Protein 3WE9 (pdb70)

Solvent-accessible surface area: 13058 Å² total; per-residue (Å²): 169,178,91,64,114,150,54,91,77,9,81,112,5,7,90,79,2,4,134,40,5,24,119,120,14,82,21,17,61,84,2,9,40,73,1,56,99,128,24,63,13,0,0,19,2,0,31,2,45,12,60,77,25,60,117,136,31,189,87,0,38,71,37,0,75,155,51,30,111,7,87,30,103,4,14,155,76,12,69,58,9,41,154,118,67,99,151,58,13,69,68,26,101,64,4,24,93,18,0,103,68,0,8,1,8,13,5,32,1,22,9,16,0,9,2,163,189,93,58,140,107,0,94,123,3,2,24,6,16,9,7,0,26,30,0,2,99,36,8,3,25,9,39,77,108,101,52,21,28,33,8,0,38,72,0,5,131,100,52,49,7,68,94,60,22,4,156,146,13,47,56,51,148,16,2,26,77,1,3,56,94,5,0,147,49,0,53,50,50,0,82,62,0,52,104,15,19,102,71,4,34,143,46,0,37,115,6,1,85,5,9,0,63,0,9,67,14,11,0,99,39,0,63,70,111,127,20,45,0,15,125,145,118,16,58,24,70,162,105,56,14,159,124,49,25,82,132

Foldseek 3Di:
DPDDVLVVLLVVLLVVLLVQCCVVPVLLLVLLVLFDVLLSSLLSLLVSLLVVLLVSSVSNPVVSCVVLVFDDVLSVLQNVLSPDDLAAAADLVSLLVSLLSHQLSSLSRSLSSQAVPVSVVCSLLSSLLRSLLSLLQLLQACQDSSSLSDQHPNLLVVLVNDPVCSVVLPQDPSNVSSSVVSNVSSVVSLVVNVVCLVVTPPSNSSSSVSSSLQSVVQVVVCVVVSSSRNPDRTHADPVRSCVSSVD

Sequence (247 aa):
IHRSEKMKEIKEAYQQCGQIVGEYAPACFKALSYLPLKQRQASWAVLSFCHTAASHLWKAFDHAYRTFTLESEPFREFIAAQKEDAKPYDDLDELLMYAYRTGGAAGLMLLPILTRRKQDQLKQAAVSLGLAIQLVRFLSDLGTDQQKNRIPRQVMQQFGYTEADLQKGTVNKAFTMTWEYIAFEAEAYLEECQDALPLFPQYSQKTVKAALHLHRAVLEKIRAKQHDVFQYHFALTETEVKQILSD

Radius of gyration: 18.52 Å; Cα contacts (8 Å, |Δi|>4): 331; chains: 1; bounding box: 38×42×65 Å

CATH classification: 1.10.600.10

Secondary structure (DSSP, 8-state):
----HHHHHHHHHHHHHHHHHHHH-HHHHHHHTTS-HHHHHHHHHHHHHHHHHT--THHHHHHHHHHHT--HHHHHHHHHHTS--SSPP-SHHHHHHHHIIIIIHHHHHHHHHH-SS-HHHHHHHHHHHHHHHHHHHHHT---SHHHHTTS-HHHHHHHT--HHHHHHT--SHHHHHHHHHHHHHHHHHHHHHHHTGGGS-HHHHHHHHHHHHHHHHHHHHHHHTTT-TTT------HHHHHHHHT-

InterPro domains:
  IPR002060 Squalene/phytoene synthase [PF00494] (22-256)
  IPR008949 Isoprenoid synthase domain superfamily [G3DSA:1.10.600.10] (1-267)
  IPR008949 Isoprenoid synthase domain superfamily [SSF48576] (7-261)

Nearest PDB structures (foldseek):
  3we9-assembly1_A  TM=1.004E+00  e=2.233E-35  Bacillus subtilis subsp. subtilis str. 168
  8is6-assembly1_A  TM=9.515E-01  e=1.925E-14  Halobacillus halophilus
  8isa-assembly1_A-2  TM=9.304E-01  e=1.007E-14  Halobacillus halophilus
  3lgz-assembly1_B  TM=9.400E-01  e=9.581E-11  Staph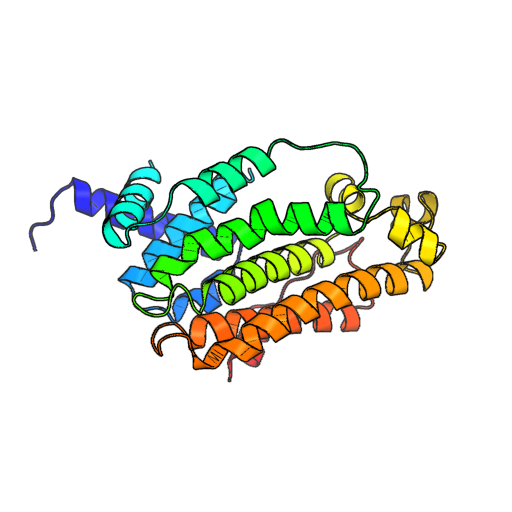ylococcus aureus
  3vje-assembly2_B  TM=9.279E-01  e=2.908E-10  Staphylococcus aureus

Structure (mmCIF, N/CA/C/O backbone):
data_3WE9
#
_entry.id   3WE9
#
_cell.length_a   43.966
_cell.length_b   77.576
_cell.length_c   91.378
_cell.angle_alpha   90.00
_cell.angle_beta   90.00
_cell.angle_gamma   90.00
#
_symmetry.space_group_name_H-M   'P 21 21 21'
#
loop_
_entity.id
_entity.type
_entity.pdbx_description
1 polymer 'Putative phytoene/squalene synthase YisP'
2 non-polymer 'TRIETHYLENE GLYCOL'
3 water water
#
loop_
_atom_site.group_PDB
_atom_site.id
_atom_site.type_symbol
_atom_site.label_atom_id
_atom_site.label_alt_id
_atom_site.label_comp_id
_atom_site.label_asym_id
_atom_site.label_entity_id
_atom_site.label_seq_id
_atom_site.pdbx_PDB_ins_code
_atom_site.Cartn_x
_atom_site.Cartn_y
_atom_site.Cartn_z
_atom_site.occupancy
_atom_site.B_iso_or_equiv
_atom_site.auth_seq_id
_atom_site.auth_comp_id
_atom_site.auth_asym_id
_atom_site.auth_atom_id
_atom_site.pdbx_PDB_model_num
ATOM 1 N N . ILE A 1 2 ? 23.159 40.215 59.296 1.00 47.86 2 ILE A N 1
ATOM 2 C CA . ILE A 1 2 ? 24.545 39.674 59.201 1.00 47.07 2 ILE A CA 1
ATOM 3 C C . ILE A 1 2 ? 25.596 40.757 59.393 1.00 46.66 2 ILE A C 1
ATOM 4 O O . ILE A 1 2 ? 25.499 41.847 58.829 1.00 47.50 2 ILE A O 1
ATOM 9 N N . HIS A 1 3 ? 26.600 40.450 60.203 1.00 44.75 3 HIS A N 1
ATOM 10 C CA . HIS A 1 3 ? 27.680 41.388 60.440 1.00 43.00 3 HIS A CA 1
ATOM 11 C C . HIS A 1 3 ? 28.635 41.222 59.265 1.00 41.01 3 HIS A C 1
ATOM 12 O O . HIS A 1 3 ? 29.456 40.304 59.249 1.00 38.81 3 HIS A O 1
ATOM 19 N N . ARG A 1 4 ? 28.506 42.087 58.265 1.00 38.92 4 ARG A N 1
ATOM 20 C CA . ARG A 1 4 ? 29.380 42.015 57.104 1.00 36.49 4 ARG A CA 1
ATOM 21 C C . ARG A 1 4 ? 30.625 42.843 57.373 1.00 34.37 4 ARG A C 1
ATOM 22 O O . ARG A 1 4 ? 30.570 43.844 58.084 1.00 34.52 4 ARG A O 1
ATOM 30 N N . SER A 1 5 ? 31.751 42.419 56.812 1.00 31.14 5 SER A N 1
ATOM 31 C CA . SER A 1 5 ? 32.999 43.146 56.995 1.00 30.80 5 SER A CA 1
ATOM 32 C C . SER A 1 5 ? 32.862 44.472 56.251 1.00 31.22 5 SER A C 1
ATOM 33 O O . SER A 1 5 ? 32.118 44.565 55.274 1.00 29.90 5 SER A O 1
ATOM 36 N N . GLU A 1 6 ? 33.568 45.497 56.714 1.00 32.66 6 GLU A N 1
ATOM 37 C CA . GLU A 1 6 ? 33.497 46.792 56.054 1.00 35.08 6 GLU A CA 1
ATOM 38 C C . GLU A 1 6 ? 33.913 46.628 54.597 1.00 34.99 6 GLU A C 1
ATOM 39 O O . GLU A 1 6 ? 33.335 47.244 53.705 1.00 34.95 6 GLU A O 1
ATOM 45 N N . LYS A 1 7 ? 34.910 45.779 54.364 1.00 34.58 7 LYS A N 1
ATOM 46 C CA . LYS A 1 7 ? 35.403 45.519 53.015 1.00 35.13 7 LYS A CA 1
ATOM 47 C C . LYS A 1 7 ? 34.288 45.019 52.091 1.00 33.43 7 LYS A C 1
ATOM 48 O O . LYS A 1 7 ? 34.160 45.480 50.956 1.00 33.07 7 LYS A O 1
ATOM 54 N N . MET A 1 8 ? 33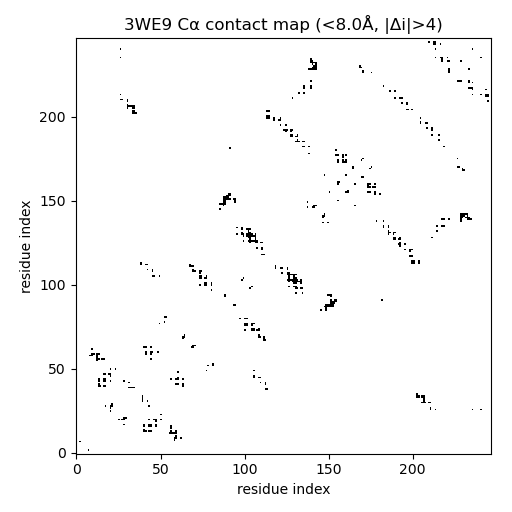.486 44.076 52.573 1.00 30.69 8 MET A N 1
ATOM 55 C CA . MET A 1 8 ? 32.394 43.545 51.764 1.00 31.73 8 MET A CA 1
ATOM 56 C C . MET A 1 8 ? 31.351 44.633 51.549 1.00 31.05 8 MET A C 1
ATOM 57 O O . MET A 1 8 ? 30.749 44.725 50.483 1.00 29.91 8 MET A O 1
ATOM 62 N N . LYS A 1 9 ? 31.136 45.456 52.568 1.00 30.94 9 LYS A N 1
ATOM 63 C CA . LYS A 1 9 ? 30.171 46.538 52.452 1.00 32.27 9 LYS A CA 1
ATOM 64 C C . LYS A 1 9 ? 30.613 47.460 51.322 1.00 31.91 9 LYS A C 1
ATOM 65 O O . LYS A 1 9 ? 29.803 47.905 50.512 1.00 33.04 9 LYS A O 1
ATOM 71 N N . GLU A 1 10 ? 31.911 47.731 51.270 1.00 33.04 10 GLU A N 1
ATOM 72 C CA . GLU A 1 10 ? 32.467 48.596 50.243 1.00 35.26 10 GLU A CA 1
ATOM 73 C C . GLU A 1 10 ? 32.362 47.947 48.869 1.00 34.81 10 GLU A C 1
ATOM 74 O O . GLU A 1 10 ? 32.155 48.628 47.864 1.00 33.63 10 GLU A O 1
ATOM 80 N N . ILE A 1 11 ? 32.508 46.626 48.829 1.00 34.27 11 ILE A N 1
ATOM 81 C CA . ILE A 1 11 ? 32.404 45.890 47.574 1.00 32.86 11 ILE A CA 1
ATOM 82 C C . ILE A 1 11 ? 30.982 45.983 47.023 1.00 33.81 11 ILE A C 1
ATOM 83 O O . ILE A 1 11 ? 30.790 46.189 45.826 1.00 35.35 11 ILE A O 1
ATOM 88 N N . LYS A 1 12 ? 29.989 45.838 47.896 1.00 34.30 12 LYS A N 1
ATOM 89 C CA . LYS A 1 12 ? 28.588 45.914 47.481 1.00 36.76 12 LYS A CA 1
ATOM 90 C C . LYS A 1 12 ? 28.260 47.312 46.966 1.00 36.86 12 LYS A C 1
ATOM 91 O O . LYS A 1 12 ? 27.482 47.475 46.025 1.00 35.67 12 LYS A O 1
ATOM 97 N N . GLU A 1 13 ? 28.845 48.321 47.600 1.00 37.59 13 GLU A N 1
ATOM 98 C CA . GLU A 1 13 ? 28.625 49.697 47.178 1.00 38.49 13 GLU A CA 1
ATOM 99 C C . GLU A 1 13 ? 29.204 49.882 45.784 1.00 36.69 13 GLU A C 1
ATOM 100 O O . GLU A 1 13 ? 28.547 50.430 44.899 1.00 36.42 13 GLU A O 1
ATOM 106 N N . ALA A 1 14 ? 30.438 49.417 45.602 1.00 35.21 14 ALA A N 1
ATOM 107 C CA . ALA A 1 14 ? 31.125 49.516 44.322 1.00 33.45 14 ALA A CA 1
ATOM 108 C C . ALA A 1 14 ? 30.360 48.802 43.213 1.00 32.93 14 ALA A C 1
ATOM 109 O O . ALA A 1 14 ? 30.320 49.280 42.081 1.00 31.70 14 ALA A O 1
ATOM 111 N N . TYR A 1 15 ? 29.763 47.654 43.529 1.00 33.09 15 TYR A N 1
ATOM 112 C CA . TYR A 1 15 ? 28.994 46.909 42.532 1.00 32.35 15 TYR A CA 1
ATOM 113 C C . TYR A 1 15 ? 27.774 47.714 42.075 1.00 33.38 15 TYR A C 1
ATOM 114 O O . TYR A 1 15 ? 27.514 47.842 40.877 1.00 30.92 15 TYR A O 1
ATOM 123 N N . GLN A 1 16 ? 27.021 48.243 43.035 1.00 34.84 16 GLN A N 1
ATOM 124 C CA . GLN A 1 16 ? 25.840 49.035 42.716 1.00 36.52 16 GLN A CA 1
ATOM 125 C C . GLN A 1 16 ? 26.198 50.194 41.805 1.00 36.32 16 GLN A C 1
ATOM 126 O O . GLN A 1 16 ? 25.455 50.527 40.883 1.00 35.70 16 GLN A O 1
ATOM 132 N N . GLN A 1 17 ? 27.345 50.804 42.061 1.00 36.42 17 GLN A N 1
ATOM 133 C CA . GLN A 1 17 ? 27.783 51.916 41.242 1.00 37.71 17 GLN A CA 1
ATOM 134 C C . GLN A 1 17 ? 28.161 51.400 39.857 1.00 36.33 17 GLN A C 1
ATOM 135 O O . GLN A 1 17 ? 27.986 52.096 38.858 1.00 35.83 17 GLN A O 1
ATOM 141 N N . CYS A 1 18 ? 28.672 50.173 39.793 1.00 33.93 18 CYS A N 1
ATOM 142 C CA . CYS A 1 18 ? 29.019 49.589 38.502 1.00 32.23 18 CYS A CA 1
ATOM 143 C C . CYS A 1 18 ? 27.724 49.427 37.710 1.00 31.88 18 CYS A C 1
ATOM 144 O O . CYS A 1 18 ? 27.701 49.626 36.498 1.00 31.69 18 CYS A O 1
ATOM 147 N N . GLY A 1 19 ? 26.647 49.083 38.415 1.00 31.48 19 GLY A N 1
ATOM 148 C CA . GLY A 1 19 ? 25.351 48.902 37.779 1.00 33.05 19 GLY A CA 1
ATOM 149 C C . GLY A 1 19 ? 24.732 50.203 37.293 1.00 34.74 19 GLY A C 1
ATOM 150 O O . GLY A 1 19 ? 24.054 50.230 36.262 1.00 34.13 19 GLY A O 1
ATOM 151 N N . GLN A 1 20 ? 24.960 51.280 38.041 1.00 35.58 20 GLN A N 1
ATOM 152 C CA . GLN A 1 20 ? 24.442 52.601 37.687 1.00 36.65 20 GLN A CA 1
ATOM 153 C C . GLN A 1 20 ? 25.092 53.025 36.372 1.00 35.15 20 GLN A C 1
ATOM 154 O O . GLN A 1 20 ? 24.431 53.530 35.466 1.00 34.83 20 GLN A O 1
ATOM 160 N N . ILE A 1 21 ? 26.401 52.810 36.291 1.00 35.40 21 ILE A N 1
ATOM 161 C CA . ILE A 1 21 ? 27.194 53.139 35.111 1.00 34.88 21 ILE A CA 1
ATOM 162 C C . ILE A 1 21 ? 26.699 52.412 33.866 1.00 35.73 21 ILE A C 1
ATOM 163 O O . ILE A 1 21 ? 26.319 53.040 32.876 1.00 35.40 21 ILE A O 1
ATOM 168 N N . VAL A 1 22 ? 26.713 51.084 33.914 1.00 34.74 22 VAL A N 1
ATOM 169 C CA . VAL A 1 22 ? 26.275 50.289 32.776 1.00 33.56 22 VAL A CA 1
ATOM 170 C C . VAL A 1 22 ? 24.842 50.644 32.411 1.00 34.09 22 VAL A C 1
ATOM 171 O O . VAL A 1 22 ? 24.501 50.749 31.236 1.00 34.96 22 VAL A O 1
ATOM 175 N N . GLY A 1 23 ? 24.005 50.838 33.424 1.00 36.33 23 GLY A N 1
ATOM 176 C CA . GLY A 1 23 ? 22.618 51.173 33.169 1.00 38.45 23 GLY A CA 1
ATOM 177 C C . GLY A 1 23 ? 22.477 52.493 32.436 1.00 40.88 23 GLY A C 1
ATOM 178 O O . GLY A 1 23 ? 21.518 52.704 31.692 1.00 40.17 23 GLY A O 1
ATOM 179 N N . GLU A 1 24 ? 23.447 53.378 32.636 1.00 42.67 24 GLU A N 1
ATOM 180 C CA . GLU A 1 24 ? 23.423 54.690 32.007 1.00 46.03 24 GLU A CA 1
ATOM 181 C C . GLU A 1 24 ? 24.030 54.712 30.610 1.00 46.19 24 GLU A C 1
ATOM 182 O O . GLU A 1 24 ? 23.467 55.317 29.696 1.00 47.21 24 GLU A O 1
ATOM 188 N N . TYR A 1 25 ? 25.169 54.047 30.444 1.00 45.19 25 TYR A N 1
ATOM 189 C CA . TYR A 1 25 ? 25.856 54.031 29.158 1.00 45.54 25 TYR A CA 1
ATOM 190 C C . TYR A 1 25 ? 25.579 52.835 28.245 1.00 45.22 25 TYR A C 1
ATOM 191 O O . TYR A 1 25 ? 26.115 52.758 27.139 1.00 45.99 25 TYR A O 1
ATOM 200 N N . ALA A 1 26 ? 24.744 51.908 28.699 1.00 44.23 26 ALA A N 1
ATOM 201 C CA . ALA A 1 26 ? 24.408 50.732 27.896 1.00 42.94 26 ALA A CA 1
ATOM 202 C C . ALA A 1 26 ? 23.104 50.125 28.397 1.00 42.50 26 ALA A C 1
ATOM 203 O O . ALA A 1 26 ? 23.064 48.970 28.818 1.00 42.65 26 ALA A O 1
ATOM 205 N N . PRO A 1 27 ? 22.012 50.905 28.348 1.00 42.31 27 PRO A N 1
ATOM 206 C CA . PRO A 1 27 ? 20.681 50.481 28.794 1.00 42.86 27 PRO A CA 1
ATOM 207 C C . PRO A 1 27 ? 20.250 49.125 28.239 1.00 42.47 27 PRO A C 1
ATOM 208 O O . PRO A 1 27 ? 19.680 48.308 28.958 1.00 42.37 27 PRO A O 1
ATOM 212 N N . ALA A 1 28 ? 20.520 48.896 26.957 1.00 42.36 28 ALA A N 1
ATOM 213 C CA . ALA A 1 28 ? 20.152 47.640 26.314 1.00 41.24 28 ALA A CA 1
ATOM 214 C C . ALA A 1 28 ? 20.893 46.458 26.930 1.00 39.58 28 ALA A C 1
ATOM 215 O O . ALA A 1 28 ? 20.269 45.478 27.339 1.00 39.71 28 ALA A O 1
ATOM 217 N N . CYS A 1 29 ? 22.219 46.547 26.986 1.00 38.76 29 CYS A N 1
ATOM 218 C CA . CYS A 1 29 ? 23.029 45.479 27.564 1.00 37.86 29 CYS A CA 1
ATOM 219 C C . CYS A 1 29 ? 22.660 45.270 29.029 1.00 35.82 29 CYS A C 1
ATOM 220 O O . CYS A 1 29 ? 22.541 44.135 29.489 1.00 33.62 29 CYS A O 1
ATOM 223 N N . PHE A 1 30 ? 22.480 46.373 29.752 1.00 33.35 30 PHE A N 1
ATOM 224 C CA . PHE A 1 30 ? 22.125 46.322 31.164 1.00 32.63 30 PHE A CA 1
ATOM 225 C C . PHE A 1 30 ? 20.845 45.517 31.302 1.00 32.75 30 PHE A C 1
ATOM 226 O O . PHE A 1 30 ? 20.694 44.703 32.213 1.00 32.08 30 PHE A O 1
ATOM 234 N N . LYS A 1 31 ? 19.921 45.756 30.379 1.00 32.48 31 LYS A N 1
ATOM 235 C CA . LYS A 1 31 ? 18.645 45.063 30.379 1.00 31.26 31 LYS A CA 1
ATOM 236 C C . LYS A 1 31 ? 18.851 43.569 30.127 1.00 28.92 31 LYS A C 1
ATOM 237 O O . LYS A 1 31 ? 18.227 42.727 30.774 1.00 27.13 31 LYS A O 1
ATOM 243 N N . ALA A 1 32 ? 19.727 43.246 29.183 1.00 26.72 32 ALA A N 1
ATOM 244 C CA . ALA A 1 32 ? 20.014 41.852 28.854 1.00 25.20 32 ALA A CA 1
ATOM 245 C C . ALA A 1 32 ? 20.651 41.140 30.047 1.00 24.78 32 ALA A C 1
ATOM 246 O O . ALA A 1 32 ? 20.335 39.985 30.337 1.00 23.90 32 ALA A O 1
ATOM 248 N N . LEU A 1 33 ? 21.546 41.841 30.734 1.00 22.91 33 LEU A N 1
ATOM 249 C CA . LEU A 1 33 ? 22.241 41.290 31.893 1.00 23.75 33 LEU A CA 1
ATOM 250 C C . LEU A 1 33 ? 21.340 41.097 33.108 1.00 24.58 33 LEU A C 1
ATOM 251 O O . LEU A 1 33 ? 21.639 40.282 33.984 1.00 23.38 33 LEU A O 1
ATOM 256 N N . SER A 1 34 ? 20.237 41.840 33.156 1.00 24.88 34 SER A N 1
ATOM 257 C CA . SER A 1 34 ? 19.320 41.759 34.288 1.00 26.62 34 SER A CA 1
ATOM 258 C C . SER A 1 34 ? 18.760 40.357 34.505 1.00 26.47 34 SER A C 1
ATOM 259 O O . SER A 1 34 ? 18.322 40.024 35.605 1.00 26.10 34 SER A O 1
ATOM 262 N N . TYR A 1 35 ? 18.785 39.534 33.460 1.00 26.05 35 TYR A N 1
ATOM 263 C CA . TYR A 1 35 ? 18.264 38.173 33.545 1.00 26.61 35 TYR A CA 1
ATOM 264 C C . TYR A 1 35 ? 19.195 37.189 34.247 1.00 25.54 35 TYR A C 1
ATOM 265 O O . TYR A 1 35 ? 18.795 36.068 34.563 1.00 25.95 35 TYR A O 1
ATOM 274 N N . LEU A 1 36 ? 20.433 37.601 34.488 1.00 23.69 36 LEU A N 1
ATOM 275 C CA . LEU A 1 36 ? 21.390 36.739 35.175 1.00 21.70 36 LEU A CA 1
ATOM 276 C C . LEU A 1 36 ? 21.139 36.744 36.683 1.00 21.91 36 LEU A C 1
ATOM 277 O O . LEU A 1 36 ? 20.584 37.703 37.225 1.00 21.35 36 LEU A O 1
ATOM 282 N N . PRO A 1 37 ? 21.528 35.660 37.377 1.00 20.08 37 PRO A N 1
ATOM 283 C CA . PRO A 1 37 ? 21.338 35.611 38.828 1.00 21.64 37 PRO A CA 1
ATOM 284 C C . PRO A 1 37 ? 22.178 36.762 39.378 1.00 22.22 37 PRO A C 1
ATOM 285 O O . PRO A 1 37 ? 23.147 37.179 38.739 1.00 21.41 37 PRO A O 1
ATOM 289 N N . LEU A 1 38 ? 21.810 37.270 40.549 1.00 23.10 38 LEU A N 1
ATOM 290 C CA . LEU A 1 38 ? 22.506 38.401 41.156 1.00 25.36 38 LEU A CA 1
ATOM 291 C C . LEU A 1 38 ? 24.034 38.355 41.129 1.00 24.48 38 LEU A C 1
ATOM 292 O O . LEU A 1 38 ? 24.682 39.301 40.669 1.00 23.58 38 LEU A O 1
ATOM 297 N N . LYS A 1 39 ? 24.615 37.266 41.619 1.00 21.77 39 LYS A N 1
ATOM 298 C CA . LYS A 1 39 ? 26.070 37.154 41.650 1.00 21.92 39 LYS A CA 1
ATOM 299 C C . LYS A 1 39 ? 26.690 37.364 40.267 1.00 20.15 39 LYS A C 1
ATOM 300 O O . LYS A 1 39 ? 27.627 38.149 40.111 1.00 20.26 39 LYS A O 1
ATOM 306 N N . GLN A 1 40 ? 26.170 36.661 39.265 1.00 18.24 40 GLN A N 1
ATOM 307 C CA . GLN A 1 40 ? 26.680 36.806 37.905 1.00 18.84 40 GLN A CA 1
ATOM 308 C C . GLN A 1 40 ? 26.383 38.208 37.344 1.00 18.32 40 GLN A C 1
ATOM 309 O O . GLN A 1 40 ? 27.229 38.823 36.699 1.00 18.45 40 GLN A O 1
ATOM 315 N N . ARG A 1 41 ? 25.175 38.699 37.600 1.00 19.59 41 ARG A N 1
ATOM 316 C CA . ARG A 1 41 ? 24.740 40.017 37.125 1.00 20.26 41 ARG A CA 1
ATOM 317 C C . ARG A 1 41 ? 25.701 41.115 37.571 1.00 22.01 41 ARG A C 1
ATOM 318 O O . ARG A 1 41 ? 26.207 41.898 36.757 1.00 19.91 41 ARG A O 1
ATOM 326 N N . GLN A 1 42 ? 25.950 41.173 38.874 1.00 22.27 42 GLN A N 1
ATOM 327 C CA . GLN A 1 42 ? 26.843 42.184 39.419 1.00 23.26 42 GLN A CA 1
ATOM 328 C C . GLN A 1 42 ? 28.251 42.043 38.866 1.00 22.29 42 GLN A C 1
ATOM 329 O O . GLN A 1 42 ? 28.918 43.041 38.581 1.00 19.41 42 GLN A O 1
ATOM 335 N N . ALA A 1 43 ? 28.698 40.804 38.691 1.00 20.84 43 ALA A N 1
ATOM 336 C CA . ALA A 1 43 ? 30.025 40.554 38.139 1.00 18.65 43 ALA A CA 1
ATOM 337 C C . ALA A 1 43 ? 30.085 41.141 36.728 1.00 18.54 43 ALA A C 1
ATOM 338 O O . ALA A 1 43 ? 31.079 41.749 36.339 1.00 18.26 43 ALA A O 1
ATOM 340 N N . SER A 1 44 ? 29.015 40.953 35.964 1.00 16.81 44 SER A N 1
ATOM 341 C CA . SER A 1 44 ? 28.961 41.475 34.601 1.00 19.97 44 SER A CA 1
ATOM 342 C C . SER A 1 44 ? 29.018 43.000 34.615 1.00 19.49 44 SER A C 1
ATOM 343 O O . SER A 1 44 ? 29.656 43.604 33.754 1.00 19.72 44 SER A O 1
ATOM 346 N N . TRP A 1 45 ? 28.336 43.617 35.577 1.00 18.33 45 TRP A N 1
ATOM 347 C CA . TRP A 1 45 ? 28.356 45.073 35.681 1.00 19.68 45 TRP A CA 1
ATOM 348 C C . TRP A 1 45 ? 29.799 45.530 35.861 1.00 20.59 45 TRP A C 1
ATOM 349 O O . TRP A 1 45 ? 30.248 46.476 35.219 1.00 22.03 45 TRP A O 1
ATOM 360 N N . ALA A 1 46 ? 30.522 44.849 36.746 1.00 21.54 46 ALA A N 1
ATOM 361 C CA . ALA A 1 46 ? 31.914 45.185 37.023 1.00 22.53 46 ALA A CA 1
ATOM 362 C C . ALA A 1 46 ? 32.762 45.105 35.761 1.00 24.05 46 ALA A C 1
ATOM 363 O O . ALA A 1 46 ? 33.548 46.012 35.468 1.00 25.21 46 ALA A O 1
ATOM 365 N N . VAL A 1 47 ? 32.606 44.014 35.018 1.00 23.88 47 VAL A N 1
ATOM 366 C CA . VAL A 1 47 ? 33.365 43.818 33.787 1.00 24.78 47 VAL A CA 1
ATOM 367 C C . VAL A 1 47 ? 33.083 44.911 32.758 1.00 25.63 47 VAL A C 1
ATOM 368 O O . VAL A 1 47 ? 34.012 45.498 32.200 1.00 25.88 47 VAL A O 1
ATOM 372 N N . LEU A 1 48 ? 31.808 45.193 32.511 1.00 25.70 48 LEU A N 1
ATOM 373 C CA . LEU A 1 48 ? 31.457 46.223 31.538 1.00 27.57 48 LEU A CA 1
ATOM 374 C C . LEU A 1 48 ? 31.775 47.636 32.033 1.00 27.40 48 LEU A C 1
ATOM 375 O O . LEU A 1 48 ? 32.067 48.523 31.232 1.00 28.17 48 LEU A O 1
ATOM 380 N N . SER A 1 49 ? 31.709 47.850 33.344 1.00 27.84 49 SER A N 1
ATOM 381 C CA . SER A 1 49 ? 32.043 49.158 33.902 1.00 28.93 49 SER A CA 1
ATOM 382 C C . SER A 1 49 ? 33.522 49.391 33.608 1.00 29.07 49 SER A C 1
ATOM 383 O O . SER A 1 49 ? 33.927 50.494 33.224 1.00 28.42 49 SER A O 1
ATOM 386 N N . PHE A 1 50 ? 34.317 48.338 33.794 1.00 27.93 50 PHE A N 1
ATOM 387 C CA . PHE A 1 50 ? 35.747 48.385 33.526 1.00 30.42 50 PHE A CA 1
ATOM 388 C C . PHE A 1 50 ? 35.959 48.797 32.072 1.00 31.88 50 PHE A C 1
ATOM 389 O O . PHE A 1 50 ? 36.764 49.679 31.776 1.00 31.35 50 PHE A O 1
ATOM 397 N N . CYS A 1 51 ? 35.233 48.144 31.170 1.00 31.00 51 CYS A N 1
ATOM 398 C CA . CYS A 1 51 ? 35.330 48.442 29.746 1.00 32.16 51 CYS A CA 1
ATOM 399 C C . CYS A 1 51 ? 35.004 49.908 29.463 1.00 33.37 51 CYS A C 1
ATOM 400 O O . CYS A 1 51 ? 35.767 50.599 28.783 1.00 32.72 51 CYS A O 1
ATOM 403 N N . HIS A 1 52 ? 33.875 50.380 29.986 1.00 35.18 52 HIS A N 1
ATOM 404 C CA . HIS A 1 52 ? 33.467 51.766 29.788 1.00 39.17 52 HIS A CA 1
ATOM 405 C C . HIS A 1 52 ? 34.544 52.713 30.307 1.00 41.53 52 HIS A C 1
ATOM 406 O O . HIS A 1 52 ? 34.968 53.632 29.601 1.00 41.54 52 HIS A O 1
ATOM 413 N N . THR A 1 53 ? 34.980 52.481 31.543 1.00 42.25 53 THR A N 1
ATOM 414 C CA . THR A 1 53 ? 36.007 53.309 32.170 1.00 43.98 53 THR A CA 1
ATOM 415 C C . THR A 1 53 ? 37.268 53.390 31.321 1.00 44.92 53 THR A C 1
ATOM 416 O O . THR A 1 53 ? 37.786 54.479 31.065 1.00 44.98 53 THR A O 1
ATOM 420 N N . ALA A 1 54 ? 37.760 52.236 30.888 1.00 44.79 54 ALA A N 1
ATOM 421 C CA . ALA A 1 54 ? 38.964 52.182 30.072 1.00 46.80 54 ALA A CA 1
ATOM 422 C C . ALA A 1 54 ? 38.755 52.844 28.711 1.00 47.58 54 ALA A C 1
ATOM 423 O O . ALA A 1 54 ? 39.697 53.368 28.121 1.00 47.10 54 ALA A O 1
ATOM 425 N N . ALA A 1 55 ? 37.518 52.820 28.222 1.00 48.75 55 ALA A N 1
ATOM 426 C CA . ALA A 1 55 ? 37.185 53.410 26.927 1.00 50.73 55 ALA A CA 1
ATOM 427 C C . ALA A 1 55 ? 37.071 54.931 27.008 1.00 52.21 55 ALA A C 1
ATOM 428 O O . ALA A 1 55 ? 36.829 55.603 26.002 1.00 52.56 55 ALA A O 1
ATOM 430 N N . SER A 1 56 ? 37.244 55.464 28.213 1.00 53.98 56 SER A N 1
ATOM 431 C CA . SER A 1 56 ? 37.169 56.900 28.444 1.00 55.14 56 SER A CA 1
ATOM 432 C C . SER A 1 56 ? 38.137 57.309 29.547 1.00 55.46 56 SER A C 1
ATOM 433 O O . SER A 1 56 ? 39.352 57.179 29.397 1.00 55.50 56 SER A O 1
ATOM 436 N N . HIS A 1 82 ? 38.959 51.898 44.336 1.00 57.98 82 HIS A N 1
ATOM 437 C CA . HIS A 1 82 ? 37.702 52.568 44.025 1.00 57.91 82 HIS A CA 1
ATOM 438 C C . HIS A 1 82 ? 36.678 51.541 43.542 1.00 57.06 82 HIS A C 1
ATOM 439 O O . HIS A 1 82 ? 36.076 50.819 44.340 1.00 57.15 82 HIS A O 1
ATOM 446 N N . LEU A 1 83 ? 36.485 51.490 42.228 1.00 55.42 83 LEU A N 1
ATOM 447 C CA . LEU A 1 83 ? 35.558 50.550 41.612 1.00 53.42 83 LEU A CA 1
ATOM 448 C C . LEU A 1 83 ? 36.262 49.203 41.502 1.00 51.73 83 LEU A C 1
ATOM 449 O O . LEU A 1 83 ? 35.633 48.176 41.242 1.00 50.06 83 LEU A O 1
ATOM 454 N N . TRP A 1 84 ? 37.574 49.226 41.720 1.00 49.89 84 TRP A N 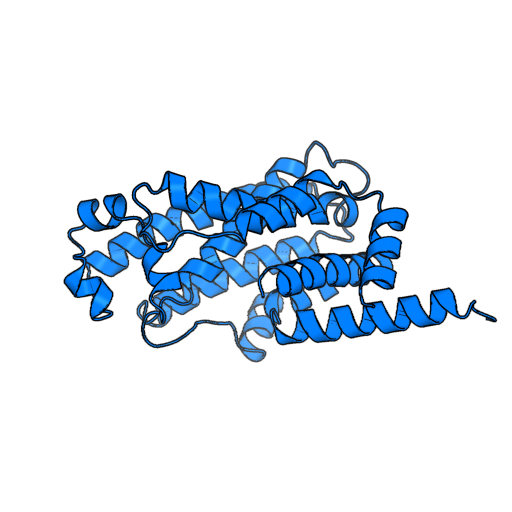1
ATOM 455 C CA . TRP A 1 84 ? 38.401 48.030 41.645 1.00 48.93 84 TRP A CA 1
ATOM 456 C C . TRP A 1 84 ? 38.032 46.985 42.683 1.00 46.81 84 TRP A C 1
ATOM 457 O O . TRP A 1 84 ? 38.257 45.791 42.476 1.00 46.24 84 TRP A O 1
ATOM 468 N N . LYS A 1 85 ? 37.474 47.432 43.803 1.00 44.73 85 LYS A N 1
ATOM 469 C CA . LYS A 1 85 ? 37.081 46.516 44.868 1.00 42.81 85 LYS A CA 1
ATOM 470 C C . LYS A 1 85 ? 36.089 45.490 44.326 1.00 39.67 85 LYS A C 1
ATOM 471 O O . LYS A 1 85 ? 36.236 44.291 44.555 1.00 37.89 85 LYS A O 1
ATOM 477 N N . ALA A 1 86 ? 35.081 45.973 43.606 1.00 36.90 86 ALA A N 1
ATOM 478 C CA . ALA A 1 86 ? 34.065 45.103 43.028 1.00 34.91 86 ALA A CA 1
ATOM 479 C C . ALA A 1 86 ? 34.662 44.268 41.903 1.00 34.20 86 ALA A C 1
ATOM 480 O O . ALA A 1 86 ? 34.289 43.110 41.711 1.00 33.54 86 ALA A O 1
ATOM 482 N N . PHE A 1 87 ? 35.596 44.857 41.163 1.00 32.97 87 PHE A N 1
ATOM 483 C CA . PHE A 1 87 ? 36.232 44.147 40.062 1.00 33.02 87 PHE A CA 1
ATOM 484 C C . PHE A 1 87 ? 37.100 42.995 40.559 1.00 31.60 87 PHE A C 1
ATOM 485 O O . PHE A 1 87 ? 37.099 41.914 39.966 1.00 28.26 87 PHE A O 1
ATOM 493 N N . ASP A 1 88 ? 37.844 43.222 41.639 1.00 30.15 88 ASP A N 1
ATOM 494 C CA . ASP A 1 88 ? 38.683 42.164 42.190 1.00 28.85 88 ASP A CA 1
ATOM 495 C C . ASP A 1 88 ? 37.793 41.053 42.728 1.00 24.93 88 ASP A C 1
ATOM 496 O O . ASP A 1 88 ? 38.121 39.875 42.618 1.00 25.06 88 ASP A O 1
ATOM 501 N N . HIS A 1 89 ? 36.665 41.434 43.320 1.00 23.42 89 HIS A N 1
ATOM 502 C CA . HIS A 1 89 ? 35.740 40.448 43.858 1.00 21.38 89 HIS A CA 1
ATOM 50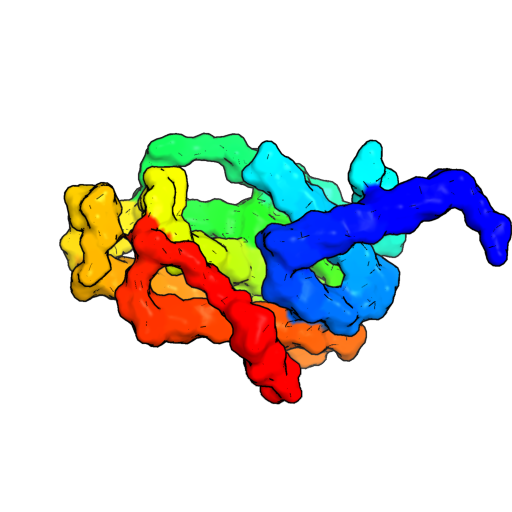3 C C . HIS A 1 89 ? 35.235 39.555 42.728 1.00 21.31 89 HIS A C 1
ATOM 504 O O . HIS A 1 89 ? 35.234 38.327 42.844 1.00 19.61 89 HIS A O 1
ATOM 511 N N . ALA A 1 90 ? 34.791 40.182 41.640 1.00 22.25 90 ALA A N 1
ATOM 512 C CA . ALA A 1 90 ? 34.278 39.447 40.485 1.00 21.24 90 ALA A CA 1
ATOM 513 C C . ALA A 1 90 ? 35.362 38.536 39.921 1.00 21.32 90 ALA A C 1
ATOM 514 O O . ALA A 1 90 ? 35.114 37.382 39.566 1.00 20.24 90 ALA A O 1
ATOM 516 N N . TYR A 1 91 ? 36.574 39.071 39.852 1.00 22.99 91 TYR A N 1
ATOM 517 C CA . TYR A 1 91 ? 37.719 38.343 39.333 1.00 25.57 91 TYR A CA 1
ATOM 518 C C . TYR A 1 91 ? 37.982 37.059 40.120 1.00 25.54 91 TYR A C 1
ATOM 519 O O . TYR A 1 91 ? 38.200 35.990 39.543 1.00 24.69 91 TYR A O 1
ATOM 528 N N . ARG A 1 92 ? 37.963 37.177 41.444 1.00 24.41 92 ARG A N 1
ATOM 529 C CA . ARG A 1 92 ? 38.214 36.043 42.324 1.00 24.93 92 ARG A CA 1
ATOM 530 C C . ARG A 1 92 ? 37.031 35.083 42.414 1.00 23.51 92 ARG A C 1
ATOM 531 O O . ARG A 1 92 ? 37.204 33.878 42.595 1.00 22.93 92 ARG A O 1
ATOM 539 N N . THR A 1 93 ? 35.828 35.621 42.281 1.00 19.99 93 THR A N 1
ATOM 540 C CA . THR A 1 93 ? 34.627 34.809 42.365 1.00 18.81 93 THR A CA 1
ATOM 541 C C . THR A 1 93 ? 34.405 33.919 41.149 1.00 18.15 93 THR A C 1
ATOM 542 O O . THR A 1 93 ? 33.995 32.760 41.287 1.00 16.48 93 THR A O 1
ATOM 546 N N . PHE A 1 94 ? 34.683 34.454 39.962 1.00 18.89 94 PHE A N 1
ATOM 547 C CA . PHE A 1 94 ? 34.474 33.710 38.722 1.00 20.31 94 PHE A CA 1
ATOM 548 C C . PHE A 1 94 ? 35.734 33.243 38.002 1.00 22.35 94 PHE A C 1
ATOM 549 O O . PHE A 1 94 ? 35.660 32.732 36.881 1.00 21.33 94 PHE A O 1
ATOM 557 N N . THR A 1 95 ? 36.881 33.408 38.657 1.00 23.79 95 THR A N 1
ATOM 558 C CA . THR A 1 95 ? 38.163 33.006 38.087 1.00 25.26 95 THR A CA 1
ATOM 559 C C . THR A 1 95 ? 38.300 33.558 36.668 1.00 25.15 95 THR A C 1
ATOM 560 O O . THR A 1 95 ? 38.485 32.808 35.707 1.00 25.93 95 THR A O 1
ATOM 564 N N . LEU A 1 96 ? 38.204 34.877 36.547 1.00 26.36 96 LEU A N 1
ATOM 565 C CA . LEU A 1 96 ? 38.305 35.544 35.250 1.00 27.39 96 LEU A CA 1
ATOM 566 C C . LEU A 1 96 ? 39.748 35.537 34.747 1.00 30.54 96 LEU A C 1
ATOM 567 O O . LEU A 1 96 ? 40.689 35.393 35.534 1.00 31.05 96 LEU A O 1
ATOM 572 N N . GLU A 1 97 ? 39.916 35.691 33.436 1.00 31.69 97 GLU A N 1
ATOM 573 C CA . GLU A 1 97 ? 41.244 35.693 32.828 1.00 35.58 97 GLU A CA 1
ATOM 574 C C . GLU A 1 97 ? 41.750 37.106 32.562 1.00 35.59 97 GLU A C 1
ATOM 575 O O . GLU A 1 97 ? 40.996 37.972 32.118 1.00 35.09 97 GLU A O 1
ATOM 581 N N . SER A 1 98 ? 43.036 37.328 32.821 1.00 34.90 98 SER A N 1
ATOM 582 C CA . SER A 1 98 ? 43.646 38.643 32.639 1.00 35.51 98 SER A CA 1
ATOM 583 C C . SER A 1 98 ? 43.888 39.079 31.191 1.00 34.00 98 SER A C 1
ATOM 584 O O . SER A 1 98 ? 43.779 40.261 30.875 1.00 34.66 98 SER A O 1
ATOM 587 N N . GLU A 1 99 ? 44.209 38.131 30.318 1.00 34.43 99 GLU A N 1
ATOM 588 C CA . GLU A 1 99 ? 44.498 38.435 28.911 1.00 35.95 99 GLU A CA 1
ATOM 589 C C . GLU A 1 99 ? 43.501 39.358 28.192 1.00 34.91 99 GLU A C 1
ATOM 590 O O . GLU A 1 99 ? 43.879 40.426 27.705 1.00 34.52 99 GLU A O 1
ATOM 596 N N . PRO A 1 100 ? 42.218 38.964 28.110 1.00 32.79 100 PRO A N 1
ATOM 597 C CA . PRO A 1 100 ? 41.247 39.830 27.425 1.00 31.97 100 PRO A CA 1
ATOM 598 C C . PRO A 1 100 ? 41.176 41.258 27.973 1.00 31.57 100 PRO A C 1
ATOM 599 O O . PRO A 1 100 ? 40.927 42.206 27.225 1.00 29.27 100 PRO A O 1
ATOM 603 N N . PHE A 1 101 ? 41.395 41.410 29.275 1.00 31.06 101 PHE A N 1
ATOM 604 C CA . PHE A 1 101 ? 41.363 42.731 29.889 1.00 31.31 101 PHE A CA 1
ATOM 605 C C . PHE A 1 101 ? 42.552 43.552 29.394 1.00 33.29 101 PHE A C 1
ATOM 606 O O . PHE A 1 101 ? 42.424 44.754 29.134 1.00 31.94 101 PHE A O 1
ATOM 614 N N . ARG A 1 102 ? 43.703 42.898 29.258 1.00 33.47 102 ARG A N 1
ATOM 615 C CA . ARG A 1 102 ? 44.902 43.572 28.772 1.00 36.69 102 ARG A CA 1
ATOM 616 C C . ARG A 1 102 ? 44.650 43.959 27.320 1.00 36.72 102 ARG A C 1
ATOM 617 O O . ARG A 1 102 ? 44.849 45.108 26.925 1.00 38.05 102 ARG A O 1
ATOM 625 N N . GLU A 1 103 ? 44.205 42.980 26.538 1.00 37.28 103 GLU A N 1
ATOM 626 C CA . GLU A 1 103 ? 43.901 43.182 25.126 1.00 38.58 103 GLU A CA 1
ATOM 627 C C . GLU A 1 103 ? 43.048 44.427 24.924 1.00 37.30 103 GLU A C 1
ATOM 628 O O . GLU A 1 103 ? 43.368 45.284 24.101 1.00 37.42 103 GLU A O 1
ATOM 634 N N . PHE A 1 104 ? 41.964 44.518 25.687 1.00 35.14 104 PHE A N 1
ATOM 635 C CA . PHE A 1 104 ? 41.047 45.645 25.594 1.00 33.85 104 PHE A CA 1
ATOM 636 C C . PHE A 1 104 ? 41.760 46.970 25.858 1.00 34.39 104 PHE A C 1
ATOM 637 O O . PHE A 1 104 ? 41.598 47.928 25.105 1.00 33.59 104 PHE A O 1
ATOM 645 N N . ILE A 1 105 ? 42.555 47.019 26.922 1.00 34.60 105 ILE A N 1
ATOM 646 C CA . ILE A 1 105 ? 43.288 48.233 27.268 1.00 37.60 105 ILE A CA 1
ATOM 647 C C . ILE A 1 105 ? 44.197 48.682 26.127 1.00 37.94 105 ILE A C 1
ATOM 648 O O . ILE A 1 105 ? 44.176 49.848 25.734 1.00 38.62 105 ILE A O 1
ATOM 653 N N . ALA A 1 106 ? 44.993 47.755 25.603 1.00 38.01 106 ALA A N 1
ATOM 654 C CA . ALA A 1 106 ? 45.907 48.064 24.514 1.00 39.75 106 ALA A CA 1
ATOM 655 C C . ALA A 1 106 ? 45.175 48.639 23.305 1.00 41.89 106 ALA A C 1
ATOM 656 O O . ALA A 1 106 ? 45.664 49.559 22.653 1.00 40.09 106 ALA A O 1
ATOM 658 N N . ALA A 1 107 ? 43.995 48.096 23.019 1.00 43.09 107 ALA A N 1
ATOM 659 C CA . ALA A 1 107 ? 43.190 48.529 21.877 1.00 44.95 107 ALA A CA 1
ATOM 660 C C . ALA A 1 107 ? 42.629 49.946 21.991 1.00 46.70 107 ALA A C 1
ATOM 661 O O . ALA A 1 107 ? 42.129 50.500 21.006 1.00 46.38 107 ALA A O 1
ATOM 663 N N . GLN A 1 108 ? 42.695 50.532 23.182 1.00 49.28 108 GLN A N 1
ATOM 664 C CA . GLN A 1 108 ? 42.203 51.893 23.359 1.00 52.94 108 GLN A CA 1
ATOM 665 C C . GLN A 1 108 ? 43.222 52.912 22.859 1.00 55.18 108 GLN A C 1
ATOM 666 O O . GLN A 1 108 ? 42.864 54.052 22.584 1.00 56.10 108 GLN A O 1
ATOM 672 N N . LYS A 1 109 ? 44.495 52.525 22.777 1.00 57.77 109 LYS A N 1
ATOM 673 C CA . LYS A 1 109 ? 45.504 53.445 22.244 1.00 59.62 109 LYS A CA 1
ATOM 674 C C . LYS A 1 109 ? 45.046 53.455 20.774 1.00 60.63 109 LYS A C 1
ATOM 675 O O . LYS A 1 109 ? 44.900 52.389 20.170 1.00 61.19 109 LYS A O 1
ATOM 681 N N . GLU A 1 110 ? 44.807 54.628 20.191 1.00 61.81 110 GLU A N 1
ATOM 682 C CA . GLU A 1 110 ? 44.307 54.641 18.827 1.00 61.51 110 GLU A CA 1
ATOM 683 C C . GLU A 1 110 ? 45.185 54.893 17.626 1.00 61.50 110 GLU A C 1
ATOM 684 O O . GLU A 1 110 ? 46.389 54.591 17.581 1.00 61.22 110 GLU A O 1
ATOM 690 N N . ASP A 1 111 ? 44.499 55.438 16.634 1.00 60.53 111 ASP A N 1
ATOM 691 C CA . ASP A 1 111 ? 45.046 55.758 15.341 1.00 59.26 111 ASP A CA 1
ATOM 692 C C . ASP A 1 111 ? 44.089 56.785 14.763 1.00 58.07 111 ASP A C 1
ATOM 693 O O . ASP A 1 111 ? 42.887 56.542 14.660 1.00 58.51 111 ASP A O 1
ATOM 698 N N . ALA A 1 112 ? 44.619 57.948 14.406 1.00 56.22 112 ALA A N 1
ATOM 699 C CA . ALA A 1 112 ? 43.781 59.001 13.845 1.00 53.42 112 ALA A CA 1
ATOM 700 C C . ALA A 1 112 ? 43.619 58.797 12.342 1.00 51.58 112 ALA A C 1
ATOM 701 O O . ALA A 1 112 ? 43.004 59.620 11.666 1.00 51.70 112 ALA A O 1
ATOM 703 N N . LYS A 1 113 ? 44.170 57.700 11.828 1.00 48.98 113 LYS A N 1
ATOM 704 C CA . LYS A 1 113 ? 44.078 57.399 10.413 1.00 45.90 113 LYS A CA 1
ATOM 705 C C . LYS A 1 113 ? 42.920 56.474 10.114 1.00 42.16 113 LYS A C 1
ATOM 706 O O . LYS A 1 113 ? 42.611 55.571 10.886 1.00 41.04 113 LYS A O 1
ATOM 712 N N . PRO A 1 114 ? 42.265 56.692 8.967 1.00 38.29 114 PRO A N 1
ATOM 713 C CA . PRO A 1 114 ? 41.125 55.883 8.535 1.00 35.03 114 PRO A CA 1
ATOM 714 C C . PRO A 1 114 ? 41.520 54.421 8.340 1.00 31.46 114 PRO A C 1
ATOM 715 O O . PRO A 1 114 ? 42.667 54.116 8.015 1.00 29.39 114 PRO A O 1
ATOM 719 N N . TYR A 1 115 ? 40.571 53.520 8.569 1.00 28.21 115 TYR A N 1
ATOM 720 C CA . TYR A 1 115 ? 40.825 52.102 8.388 1.00 26.10 115 TYR A CA 1
ATOM 721 C C . TYR A 1 115 ? 40.820 51.844 6.894 1.00 25.52 115 TYR A C 1
ATOM 722 O O . TYR A 1 115 ? 40.050 52.463 6.160 1.00 23.76 115 TYR A O 1
ATOM 731 N N . ASP A 1 116 ? 41.671 50.931 6.439 1.00 25.82 116 ASP A N 1
ATOM 732 C CA . ASP A 1 116 ? 41.757 50.643 5.014 1.00 27.67 116 ASP A CA 1
ATOM 733 C C . ASP A 1 116 ? 40.964 49.410 4.609 1.00 27.01 116 ASP A C 1
ATOM 734 O O . ASP A 1 116 ? 40.076 49.484 3.765 1.00 29.61 116 ASP A O 1
ATOM 739 N N . ASP A 1 117 ? 41.307 48.281 5.218 1.00 28.22 117 ASP A N 1
ATOM 740 C CA . ASP A 1 117 ? 40.670 46.991 4.962 1.00 28.02 117 ASP A CA 1
ATOM 741 C C . ASP A 1 117 ? 39.507 46.746 5.911 1.00 24.23 117 ASP A C 1
ATOM 742 O O . ASP A 1 117 ? 39.461 47.298 7.006 1.00 23.44 117 ASP A O 1
ATOM 747 N N . LEU A 1 118 ? 38.587 45.887 5.495 1.00 22.75 118 LEU A N 1
ATOM 748 C CA . LEU A 1 118 ? 37.476 45.524 6.353 1.00 22.83 118 LEU A CA 1
ATOM 749 C C . LEU A 1 118 ? 38.121 44.763 7.522 1.00 23.34 118 LEU A C 1
ATOM 750 O O . LEU A 1 118 ? 37.708 44.902 8.670 1.00 20.48 118 LEU A O 1
ATOM 755 N N . ASP A 1 119 ? 39.163 43.986 7.220 1.00 23.90 119 ASP A N 1
ATOM 756 C CA . ASP A 1 119 ? 39.874 43.220 8.245 1.00 26.18 119 ASP A CA 1
ATOM 757 C C . ASP A 1 119 ? 40.341 44.101 9.393 1.00 25.06 119 ASP A C 1
ATOM 758 O O . ASP A 1 119 ? 40.353 43.675 10.546 1.00 25.55 119 ASP A O 1
ATOM 763 N N . GLU A 1 120 ? 40.733 45.330 9.080 1.00 23.58 120 GLU A N 1
ATOM 764 C CA . GLU A 1 120 ? 41.190 46.245 10.112 1.00 23.53 120 GLU A CA 1
ATOM 765 C C . GLU A 1 120 ? 40.045 46.585 11.076 1.00 22.46 120 GLU A C 1
ATOM 766 O O . GLU A 1 120 ? 40.243 46.649 12.292 1.00 21.75 120 GLU A O 1
ATOM 772 N N . LEU A 1 121 ? 38.849 46.807 10.534 1.00 18.38 121 LEU A N 1
ATOM 773 C CA . LEU A 1 121 ? 37.693 47.111 11.375 1.00 18.21 121 LEU A CA 1
ATOM 774 C C . LEU A 1 121 ? 37.337 45.881 12.217 1.00 17.17 121 LEU A C 1
ATOM 775 O O . LEU A 1 121 ? 37.051 45.998 13.408 1.00 16.74 121 LEU A O 1
ATOM 780 N N . LEU A 1 122 ? 37.358 44.708 11.586 1.00 17.98 122 LEU A N 1
ATOM 781 C CA . LEU A 1 122 ? 37.034 43.453 12.265 1.00 20.72 122 LEU A CA 1
ATOM 782 C C . LEU A 1 122 ? 38.024 43.140 13.375 1.00 22.14 122 LEU A C 1
ATOM 783 O O . LEU A 1 122 ? 37.642 42.675 14.450 1.00 21.00 122 LEU A O 1
ATOM 788 N N . MET A 1 123 ? 39.300 43.388 13.107 1.00 23.44 123 MET A N 1
ATOM 789 C CA . MET A 1 123 ? 40.347 43.138 14.087 1.00 25.28 123 MET A CA 1
ATOM 790 C C . MET A 1 123 ? 40.121 44.052 15.280 1.00 25.20 123 MET A C 1
ATOM 791 O O . MET A 1 123 ? 40.334 43.665 16.432 1.00 26.43 123 MET A O 1
ATOM 796 N N . TYR A 1 124 ? 39.674 45.269 15.004 1.00 23.24 124 TYR A N 1
ATOM 797 C CA . TYR A 1 124 ? 39.414 46.212 16.076 1.00 23.28 124 TYR A CA 1
ATOM 798 C C . TYR A 1 124 ? 38.216 45.794 16.930 1.00 21.56 124 TYR A C 1
ATOM 799 O O . TYR A 1 124 ? 38.249 45.907 18.155 1.00 20.89 124 TYR A O 1
ATOM 808 N N . ALA A 1 125 ? 37.151 45.336 16.280 1.00 19.37 125 ALA A N 1
ATOM 809 C CA . ALA A 1 125 ? 35.959 44.898 17.002 1.00 18.54 125 ALA A CA 1
ATOM 810 C C . ALA A 1 125 ? 36.329 43.661 17.818 1.00 20.03 125 ALA A C 1
ATOM 811 O O . ALA A 1 125 ? 35.802 43.430 18.903 1.00 17.55 125 ALA A O 1
ATOM 813 N N . TYR A 1 126 ? 37.246 42.870 17.274 1.00 22.33 126 TYR A N 1
ATOM 814 C CA . TYR A 1 126 ? 37.707 41.653 17.930 1.00 25.75 126 TYR A CA 1
ATOM 815 C C . TYR A 1 126 ? 38.463 41.961 19.218 1.00 26.28 126 TYR A C 1
ATOM 816 O O . TYR A 1 126 ? 38.202 41.353 20.259 1.00 24.93 126 TYR A O 1
ATOM 825 N N . ARG A 1 127 ? 39.375 42.926 19.150 1.00 25.92 127 ARG A N 1
ATOM 826 C CA . ARG A 1 127 ? 40.193 43.297 20.302 1.00 28.64 127 ARG A CA 1
ATOM 827 C C . ARG A 1 127 ? 39.435 44.030 21.399 1.00 27.79 127 ARG A C 1
ATOM 828 O O . ARG A 1 127 ? 39.914 44.121 22.528 1.00 27.57 127 ARG A O 1
ATOM 836 N N . THR A 1 128 ? 38.263 44.569 21.070 1.00 26.73 128 THR A N 1
ATOM 837 C CA . THR A 1 128 ? 37.473 45.288 22.061 1.00 24.28 128 THR A CA 1
ATOM 838 C C . THR A 1 128 ? 36.213 44.497 22.432 1.00 24.28 128 THR A C 1
ATOM 839 O O . THR A 1 128 ? 36.145 43.906 23.515 1.00 22.79 128 THR A O 1
ATOM 843 N N . GLY A 1 129 ? 35.226 44.475 21.538 1.00 20.84 129 GLY A N 1
ATOM 844 C CA . GLY A 1 129 ? 34.009 43.725 21.809 1.00 21.46 129 GLY A CA 1
ATOM 845 C C . GLY A 1 129 ? 34.268 42.237 21.993 1.00 19.29 129 GLY A C 1
ATOM 846 O O . GLY A 1 129 ? 33.728 41.616 22.909 1.00 18.56 129 GLY A O 1
ATOM 847 N N . GLY A 1 130 ? 35.091 41.660 21.121 1.00 17.95 130 GLY A N 1
ATOM 848 C CA . GLY A 1 130 ? 35.398 40.241 21.229 1.00 18.99 130 GLY A CA 1
ATOM 849 C C . GLY A 1 130 ? 36.076 39.925 22.550 1.00 19.48 130 GLY A C 1
ATOM 850 O O . GLY A 1 130 ? 35.797 38.901 23.188 1.00 18.08 130 GLY A O 1
ATOM 851 N N . ALA A 1 131 ? 36.972 40.816 22.958 1.00 19.65 131 ALA A N 1
ATOM 852 C CA . ALA A 1 131 ? 37.694 40.668 24.217 1.00 21.30 131 ALA A CA 1
ATOM 853 C C . ALA A 1 131 ? 36.703 40.734 25.370 1.00 20.91 131 ALA A C 1
ATOM 854 O O . ALA A 1 131 ? 36.801 39.969 26.326 1.00 19.65 131 ALA A O 1
ATOM 856 N N . ALA A 1 132 ? 35.749 41.659 25.281 1.00 20.96 132 ALA A N 1
ATOM 857 C CA . ALA A 1 132 ? 34.740 41.801 26.328 1.00 20.50 132 ALA A CA 1
ATOM 858 C C . ALA A 1 132 ? 33.946 40.499 26.426 1.00 19.71 132 ALA A C 1
ATOM 859 O O . ALA A 1 132 ? 33.584 40.054 27.519 1.00 18.88 132 ALA A O 1
ATOM 861 N N . GLY A 1 133 ? 33.679 39.889 25.276 1.00 19.49 133 GLY A N 1
ATOM 862 C CA . GLY A 1 133 ? 32.946 38.638 25.265 1.00 21.08 133 GLY A CA 1
ATOM 863 C C . GLY A 1 133 ? 33.718 37.570 26.017 1.00 22.48 133 GLY A C 1
ATOM 864 O O . GLY A 1 133 ? 33.145 36.782 26.770 1.00 20.07 133 GLY A O 1
ATOM 865 N N . LEU A 1 134 ? 35.032 37.534 25.812 1.00 22.58 134 LEU A N 1
ATOM 866 C CA . LEU A 1 134 ? 35.867 36.555 26.498 1.00 23.18 134 LEU A CA 1
ATOM 867 C C . LEU A 1 134 ? 35.929 36.894 27.990 1.00 22.17 134 LEU A C 1
ATOM 868 O O . LEU A 1 134 ? 35.959 36.004 28.831 1.00 21.76 134 LEU A O 1
ATOM 873 N N . MET A 1 135 ? 35.952 38.183 28.317 1.00 20.95 135 MET A N 1
ATOM 874 C CA . MET A 1 135 ? 35.983 38.608 29.718 1.00 20.95 135 MET A CA 1
ATOM 875 C C . MET A 1 135 ? 34.791 38.007 30.463 1.00 20.36 135 MET A C 1
ATOM 876 O O . MET A 1 135 ? 34.918 37.514 31.582 1.00 19.17 135 MET A O 1
ATOM 881 N N . LEU A 1 136 ? 33.630 38.070 29.817 1.00 18.72 136 LEU A N 1
ATOM 882 C CA . LEU A 1 136 ? 32.378 37.586 30.387 1.00 19.42 136 LEU A CA 1
ATOM 883 C C . LEU A 1 136 ? 32.128 36.086 30.361 1.00 18.34 136 LEU A C 1
ATOM 884 O O . LEU A 1 136 ? 31.281 35.597 31.104 1.00 19.41 136 LEU A O 1
ATOM 889 N N . LEU A 1 137 ? 32.844 35.362 29.507 1.00 17.75 137 LEU A N 1
ATOM 890 C CA . LEU A 1 137 ? 32.634 33.919 29.369 1.00 20.64 137 LEU A CA 1
ATOM 891 C C . LEU A 1 137 ? 32.502 33.130 30.674 1.00 19.83 137 LEU A C 1
ATOM 892 O O . LEU A 1 137 ? 31.546 32.372 30.850 1.00 20.33 137 LEU A O 1
ATOM 897 N N . PRO A 1 138 ? 33.459 33.291 31.601 1.00 21.93 138 PRO A N 1
ATOM 898 C CA . PRO A 1 138 ? 33.391 32.556 32.873 1.00 22.36 138 PRO A CA 1
ATOM 899 C C . PRO A 1 138 ? 32.153 32.890 33.705 1.00 22.10 138 PRO A C 1
ATOM 900 O O . PRO A 1 138 ? 31.734 32.105 34.558 1.00 20.98 138 PRO A O 1
ATOM 904 N N . ILE A 1 139 ? 31.574 34.057 33.454 1.00 18.64 139 ILE A N 1
ATOM 905 C CA . ILE A 1 139 ? 30.381 34.484 34.170 1.00 18.23 139 ILE A CA 1
ATOM 906 C C . ILE A 1 139 ? 29.134 33.864 33.530 1.00 18.90 139 ILE A C 1
ATOM 907 O O . ILE A 1 139 ? 28.194 33.468 34.220 1.00 18.90 139 ILE A O 1
ATOM 912 N N . LEU A 1 140 ? 29.146 33.763 32.205 1.00 18.09 140 LEU A N 1
ATOM 913 C CA . LEU A 1 140 ? 28.018 33.210 31.463 1.00 18.19 140 LEU A CA 1
ATOM 914 C C . LEU A 1 140 ? 27.919 31.687 31.559 1.00 20.96 140 LEU A C 1
ATOM 915 O O . LEU A 1 140 ? 26.831 31.122 31.444 1.00 21.77 140 LEU A O 1
ATOM 920 N N . THR A 1 141 ? 29.046 31.017 31.764 1.00 21.86 141 THR A N 1
ATOM 921 C CA . THR A 1 141 ? 29.008 29.564 31.853 1.00 26.56 141 THR A CA 1
ATOM 922 C C . THR A 1 141 ? 30.126 28.974 32.687 1.00 27.20 141 THR A C 1
ATOM 923 O O . THR A 1 141 ? 31.281 29.364 32.561 1.00 25.84 141 THR A O 1
ATOM 927 N N . ARG A 1 142 ? 29.759 28.015 33.529 1.00 31.60 142 ARG A N 1
ATOM 928 C CA . ARG A 1 142 ? 30.699 27.337 34.403 1.00 36.10 142 ARG A CA 1
ATOM 929 C C 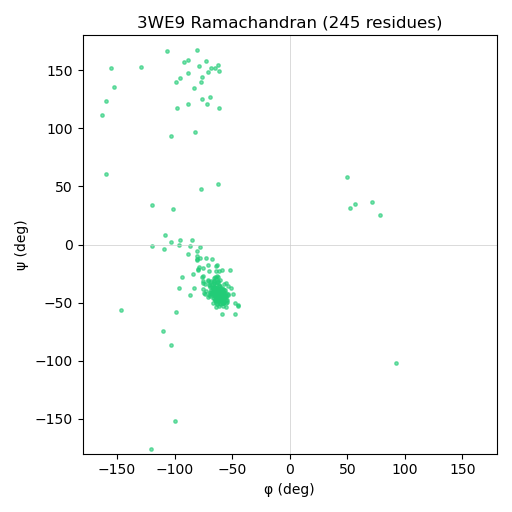. ARG A 1 142 ? 31.250 26.043 33.801 1.00 37.96 142 ARG A C 1
ATOM 930 O O . ARG A 1 142 ? 32.370 25.643 34.112 1.00 39.79 142 ARG A O 1
ATOM 938 N N . ARG A 1 143 ? 30.475 25.395 32.935 1.00 39.62 143 ARG A N 1
ATOM 939 C CA . ARG A 1 143 ? 30.920 24.136 32.335 1.00 42.34 143 ARG A CA 1
ATOM 940 C C . ARG A 1 143 ? 31.428 24.207 30.890 1.00 43.94 143 ARG A C 1
ATOM 941 O O . ARG A 1 143 ? 32.633 24.338 30.656 1.00 45.92 143 ARG A O 1
ATOM 949 N N . LYS A 1 144 ? 30.509 24.113 29.931 1.00 44.31 144 LYS A N 1
ATOM 950 C CA . LYS A 1 144 ? 30.846 24.129 28.505 1.00 44.41 144 LYS A CA 1
ATOM 951 C C . LYS A 1 144 ? 31.508 25.416 28.011 1.00 44.67 144 LYS A C 1
ATOM 952 O O . LYS A 1 144 ? 31.062 26.009 27.023 1.00 44.73 144 LYS A O 1
ATOM 958 N N . GLN A 1 145 ? 32.575 25.843 28.674 1.00 43.81 145 GLN A N 1
ATOM 959 C CA . GLN A 1 145 ? 33.256 27.063 28.265 1.00 43.86 145 GLN A CA 1
ATOM 960 C C . GLN A 1 145 ? 33.970 26.897 26.925 1.00 43.91 145 GLN A C 1
ATOM 961 O O . GLN A 1 145 ? 33.929 27.790 26.082 1.00 42.92 145 GLN A O 1
ATOM 967 N N . ASP A 1 146 ? 34.612 25.749 26.728 1.00 44.56 146 ASP A N 1
ATOM 968 C CA . ASP A 1 146 ? 35.317 25.470 25.480 1.00 45.39 146 ASP A CA 1
ATOM 969 C C . ASP A 1 146 ? 34.360 25.514 24.293 1.00 44.59 146 ASP A C 1
ATOM 970 O O . ASP A 1 146 ? 34.697 26.025 23.225 1.00 44.40 146 ASP A O 1
ATOM 975 N N . GLN A 1 147 ? 33.163 24.974 24.493 1.00 43.53 147 GLN A N 1
ATOM 976 C CA . GLN A 1 147 ? 32.146 24.932 23.448 1.00 42.66 147 GLN A CA 1
ATOM 977 C C . GLN A 1 147 ? 31.448 26.269 23.179 1.00 40.67 147 GLN A C 1
ATOM 978 O O . GLN A 1 147 ? 30.868 26.458 22.110 1.00 40.15 147 GLN A O 1
ATOM 984 N N . LEU A 1 148 ? 31.503 27.187 24.142 1.00 37.78 148 LEU A N 1
ATOM 985 C CA . LEU A 1 148 ? 30.838 28.486 24.014 1.00 34.51 148 LEU A CA 1
ATOM 986 C C . LEU A 1 148 ? 31.764 29.693 23.830 1.00 32.35 148 LEU A C 1
ATOM 987 O O . LEU A 1 148 ? 31.293 30.820 23.654 1.00 29.90 148 LEU A O 1
ATOM 992 N N . LYS A 1 149 ? 33.071 29.461 23.880 1.00 29.11 149 LYS A N 1
ATOM 993 C CA . LYS A 1 149 ? 34.053 30.532 23.732 1.00 28.44 149 LYS A CA 1
ATOM 994 C C . LYS A 1 149 ? 33.883 31.295 22.421 1.00 28.41 149 LYS A C 1
ATOM 995 O O . LYS A 1 149 ? 33.844 32.525 22.408 1.00 28.20 149 LYS A O 1
ATOM 1001 N N . GLN A 1 150 ? 33.788 30.555 21.320 1.00 28.63 150 GLN A N 1
ATOM 1002 C CA . GLN A 1 150 ? 33.622 31.148 19.997 1.00 28.52 150 GLN A CA 1
ATOM 1003 C C . GLN A 1 150 ? 32.355 32.007 19.945 1.00 26.94 150 GLN A C 1
ATOM 1004 O O . GLN A 1 150 ? 32.359 33.107 19.382 1.00 25.45 150 GLN A O 1
ATOM 1010 N N . ALA A 1 151 ? 31.277 31.504 20.544 1.00 23.07 151 ALA A N 1
ATOM 1011 C CA . ALA A 1 151 ? 30.005 32.218 20.560 1.00 22.08 151 ALA A CA 1
ATOM 1012 C C . ALA A 1 151 ? 30.073 33.511 21.369 1.00 20.10 151 ALA A C 1
ATOM 1013 O O . ALA A 1 151 ? 29.476 34.518 20.989 1.00 18.32 151 ALA A O 1
ATOM 1015 N N . ALA A 1 152 ? 30.788 33.473 22.489 1.00 19.78 152 ALA A N 1
ATOM 1016 C CA . ALA A 1 152 ? 30.931 34.647 23.347 1.00 19.99 152 ALA A CA 1
ATOM 1017 C C . ALA A 1 152 ? 31.734 35.736 22.633 1.00 19.36 152 ALA A C 1
ATOM 1018 O O . ALA A 1 152 ? 31.357 36.907 22.638 1.00 17.78 152 ALA A O 1
ATOM 1020 N N . VAL A 1 153 ? 32.847 35.348 22.023 1.00 18.65 153 VAL A N 1
ATOM 1021 C CA . VAL A 1 153 ? 33.683 36.301 21.308 1.00 19.13 153 VAL A CA 1
ATOM 1022 C C . VAL A 1 153 ? 32.913 36.879 20.120 1.00 18.89 153 VAL A C 1
ATOM 1023 O O . VAL A 1 153 ? 32.940 38.089 19.880 1.00 16.34 153 VAL A O 1
ATOM 1027 N N . SER A 1 154 ? 32.216 36.016 19.389 1.00 16.77 154 SER A N 1
ATOM 1028 C CA . SER A 1 154 ? 31.443 36.469 18.242 1.00 18.58 154 SER A CA 1
ATOM 1029 C C . SER A 1 154 ? 30.348 37.455 18.662 1.00 18.10 154 SER A C 1
ATOM 1030 O O . SER A 1 154 ? 30.089 38.431 17.969 1.00 17.98 154 SER A O 1
ATOM 1033 N N . LEU A 1 155 ? 29.708 37.197 19.798 1.00 18.83 155 LEU A N 1
ATOM 1034 C CA . LEU A 1 155 ? 28.660 38.086 20.288 1.00 18.05 155 LEU A CA 1
ATOM 1035 C C . LEU A 1 155 ? 29.237 39.467 20.610 1.00 16.46 155 LEU A C 1
ATOM 1036 O O . LEU A 1 155 ? 28.712 40.484 20.170 1.00 14.88 155 LEU A O 1
ATOM 1041 N N . GLY A 1 156 ? 30.321 39.495 21.377 1.00 14.68 156 GLY A N 1
ATOM 1042 C CA . GLY A 1 156 ? 30.935 40.763 21.734 1.00 15.69 156 GLY A CA 1
ATOM 1043 C C . GLY A 1 156 ? 31.426 41.524 20.516 1.00 14.47 156 GLY A C 1
ATOM 1044 O O . GLY A 1 156 ? 31.277 42.746 20.427 1.00 14.08 156 GLY A O 1
ATOM 1045 N N . LEU A 1 157 ? 32.028 40.792 19.587 1.00 13.95 157 LEU A N 1
ATOM 1046 C CA . LEU A 1 157 ? 32.543 41.353 18.342 1.00 16.77 157 LEU A CA 1
ATOM 1047 C C . LEU A 1 157 ? 31.380 41.986 17.567 1.00 15.43 157 LEU A C 1
ATOM 1048 O O . LEU A 1 157 ? 31.450 43.139 17.150 1.00 14.01 157 LEU A O 1
ATOM 1053 N N . ALA A 1 158 ? 30.307 41.219 17.391 1.00 14.28 158 ALA A N 1
ATOM 1054 C CA . ALA A 1 158 ? 29.130 41.697 16.666 1.00 14.80 158 ALA A CA 1
ATOM 1055 C C . ALA A 1 158 ? 28.517 42.940 17.324 1.00 14.60 158 ALA A C 1
ATOM 1056 O O . ALA A 1 158 ? 28.125 43.893 16.644 1.00 13.77 158 ALA A O 1
ATOM 1058 N N . ILE A 1 159 ? 28.431 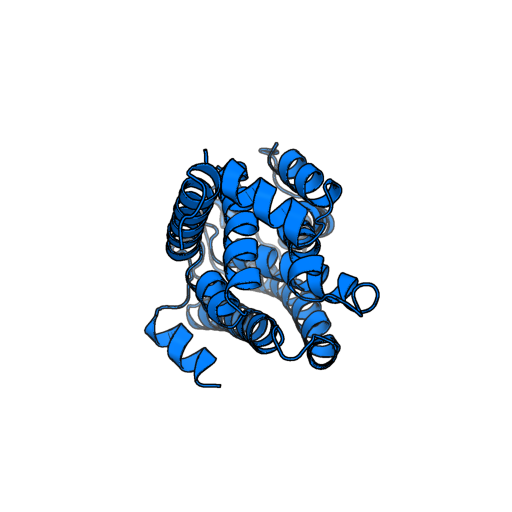42.927 18.650 1.00 13.05 159 ILE A N 1
ATOM 1059 C CA . ILE A 1 159 ? 27.863 44.061 19.375 1.00 13.64 159 ILE A CA 1
ATOM 1060 C C . ILE A 1 159 ? 28.683 45.331 19.137 1.00 14.58 159 ILE A C 1
ATOM 1061 O O . ILE A 1 159 ? 28.134 46.431 18.999 1.00 12.84 159 ILE A O 1
ATOM 1066 N N . GLN A 1 160 ? 30.002 45.183 19.079 1.00 12.59 160 GLN A N 1
ATOM 1067 C CA . GLN A 1 160 ? 30.856 46.338 18.827 1.00 13.76 160 GLN A CA 1
ATOM 1068 C C . GLN A 1 160 ? 30.601 46.844 17.401 1.00 12.24 160 GLN A C 1
ATOM 1069 O O . GLN A 1 160 ? 30.533 48.052 17.154 1.00 14.06 160 GLN A O 1
ATOM 1075 N N . LEU A 1 161 ? 30.449 45.922 16.458 1.00 13.12 161 LEU A N 1
ATOM 1076 C CA . LEU A 1 161 ? 30.174 46.314 15.079 1.00 13.02 161 LEU A CA 1
ATOM 1077 C C . LEU A 1 161 ? 28.840 47.041 15.009 1.00 12.10 161 LEU A C 1
ATOM 1078 O O . LEU A 1 161 ? 28.696 48.026 14.283 1.00 11.84 161 LEU A O 1
ATOM 1083 N N . VAL A 1 162 ? 27.858 46.566 15.765 1.00 13.36 162 VAL A N 1
ATOM 1084 C CA . VAL A 1 162 ? 26.554 47.226 15.749 1.00 14.43 162 VAL A CA 1
ATOM 1085 C C . VAL A 1 162 ? 26.668 48.640 16.312 1.00 15.28 162 VAL A C 1
ATOM 1086 O O . VAL A 1 162 ? 26.107 49.590 15.763 1.00 15.95 162 VAL A O 1
ATOM 1090 N N . ARG A 1 163 ? 27.399 48.782 17.410 1.00 16.14 163 ARG A N 1
ATOM 1091 C CA . ARG A 1 163 ? 27.585 50.096 18.001 1.00 17.52 163 ARG A CA 1
ATOM 1092 C C . ARG A 1 163 ? 28.258 51.021 16.992 1.00 17.68 163 ARG A C 1
ATOM 1093 O O . ARG A 1 163 ? 27.862 52.176 16.835 1.00 16.83 163 ARG A O 1
ATOM 1101 N N . PHE A 1 164 ? 29.274 50.505 16.304 1.00 16.73 164 PHE A N 1
ATOM 1102 C CA . PHE A 1 164 ? 29.988 51.294 15.308 1.00 18.32 164 PHE A CA 1
ATOM 1103 C C . PHE A 1 164 ? 29.043 51.781 14.215 1.00 16.82 164 PHE A C 1
ATOM 1104 O O . PHE A 1 164 ? 29.107 52.935 13.806 1.00 15.31 164 PHE A O 1
ATOM 1112 N N . LEU A 1 165 ? 28.176 50.885 13.746 1.00 13.21 165 LEU A N 1
ATOM 1113 C CA . LEU A 1 165 ? 27.213 51.195 12.689 1.00 13.39 165 LEU A CA 1
ATOM 1114 C C . LEU A 1 165 ? 26.041 52.087 13.114 1.00 13.77 165 LEU A C 1
ATOM 1115 O O . LEU A 1 165 ? 25.295 52.581 12.265 1.00 13.53 165 LEU A O 1
ATOM 1120 N N . SER A 1 166 ? 25.883 52.282 14.419 1.00 14.73 166 SER A N 1
ATOM 1121 C CA . SER A 1 166 ? 24.782 53.077 14.972 1.00 16.33 166 SER A CA 1
ATOM 1122 C C . SER A 1 166 ? 25.042 54.576 15.118 1.00 16.61 166 SER A C 1
ATOM 1123 O O . SER A 1 166 ? 24.123 55.339 15.426 1.00 17.52 166 SER A O 1
ATOM 1126 N N . ASP A 1 167 ? 26.276 55.012 14.900 1.00 17.40 167 ASP A N 1
ATOM 1127 C CA . ASP A 1 167 ? 26.591 56.421 15.097 1.00 17.10 167 ASP A CA 1
ATOM 1128 C C . ASP A 1 167 ? 27.896 56.793 14.410 1.00 18.03 167 ASP A C 1
ATOM 1129 O O . ASP A 1 167 ? 28.970 56.343 14.814 1.00 16.78 167 ASP A O 1
ATOM 1134 N 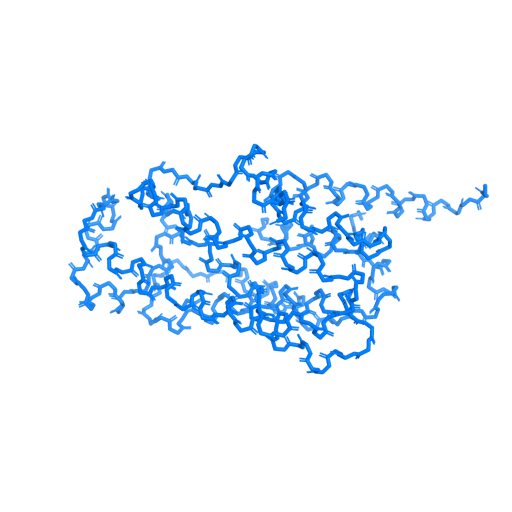N . LEU A 1 168 ? 27.788 57.602 13.360 1.00 17.47 168 LEU A N 1
ATOM 1135 C CA . LEU A 1 168 ? 28.953 58.052 12.606 1.00 20.09 168 LEU A CA 1
ATOM 1136 C C . LEU A 1 168 ? 29.049 59.575 12.650 1.00 21.88 168 LEU A C 1
ATOM 1137 O O . LEU A 1 168 ? 29.501 60.208 11.693 1.00 25.01 168 LEU A O 1
ATOM 1142 N N . GLY A 1 169 ? 28.638 60.154 13.774 1.00 23.68 169 GLY A N 1
ATOM 1143 C CA . GLY A 1 169 ? 28.656 61.600 13.927 1.00 24.26 169 GLY A CA 1
ATOM 1144 C C . GLY A 1 169 ? 29.995 62.321 13.999 1.00 26.55 169 GLY A C 1
ATOM 1145 O O . GLY A 1 169 ? 30.095 63.465 13.554 1.00 28.57 169 GLY A O 1
ATOM 1146 N N . THR A 1 170 ? 31.022 61.673 14.546 1.00 27.00 170 THR A N 1
ATOM 1147 C CA . THR A 1 170 ? 32.343 62.293 14.680 1.00 27.26 170 THR A CA 1
ATOM 1148 C C . THR A 1 170 ? 33.373 61.746 13.692 1.00 28.24 170 THR A C 1
ATOM 1149 O O . THR A 1 170 ? 33.160 60.703 13.075 1.00 24.77 170 THR A O 1
ATOM 1153 N N . ASP A 1 171 ? 34.501 62.446 13.559 1.00 27.77 171 ASP A N 1
ATOM 1154 C CA . ASP A 1 171 ? 35.548 62.004 12.649 1.00 28.71 171 ASP A CA 1
ATOM 1155 C C . ASP A 1 171 ? 36.158 60.695 13.127 1.00 26.73 171 ASP A C 1
ATOM 1156 O O . ASP A 1 171 ? 36.563 59.865 12.322 1.00 25.85 171 ASP A O 1
ATOM 1161 N N . GLN A 1 172 ? 36.222 60.516 14.443 1.00 27.41 172 GLN A N 1
ATOM 1162 C CA . GLN A 1 172 ? 36.775 59.295 15.019 1.00 27.56 172 GLN A CA 1
ATOM 1163 C C . GLN A 1 172 ? 35.934 58.093 14.597 1.00 26.40 172 GLN A C 1
ATOM 1164 O O . GLN A 1 172 ? 36.465 57.026 14.293 1.00 24.93 172 GLN A O 1
ATOM 1170 N N . GLN A 1 173 ? 34.617 58.273 14.573 1.00 23.89 173 GLN A N 1
ATOM 1171 C CA . GLN A 1 173 ? 33.719 57.194 14.178 1.00 22.27 173 GLN A CA 1
ATOM 1172 C C . GLN A 1 173 ? 33.782 56.993 12.660 1.00 20.08 173 GLN A C 1
ATOM 1173 O O . GLN A 1 173 ? 33.815 55.857 12.177 1.00 18.40 173 GLN A O 1
ATOM 1179 N N . LYS A 1 174 ? 33.822 58.097 11.913 1.00 18.69 174 LYS A N 1
ATOM 1180 C CA . LYS A 1 174 ? 33.902 58.039 10.457 1.00 18.91 174 LYS A CA 1
ATOM 1181 C C . LYS A 1 174 ? 35.199 57.357 10.017 1.00 20.11 174 LYS A C 1
ATOM 1182 O O . LYS A 1 174 ? 35.241 56.697 8.980 1.00 17.65 174 LYS A O 1
ATOM 1188 N N . ASN A 1 175 ? 36.249 57.514 10.819 1.00 20.60 175 ASN A N 1
ATOM 1189 C CA . ASN A 1 175 ? 37.550 56.914 10.517 1.00 24.46 175 ASN A CA 1
ATOM 1190 C C . ASN A 1 175 ? 37.538 55.390 10.504 1.00 26.75 175 ASN A C 1
ATOM 1191 O O . ASN A 1 175 ? 38.400 54.763 9.885 1.00 26.13 175 ASN A O 1
ATOM 1196 N N . ARG A 1 176 ? 36.570 54.790 11.189 1.00 26.06 176 ARG A N 1
ATOM 1197 C CA . ARG A 1 176 ? 36.506 53.334 11.232 1.00 26.47 176 ARG A CA 1
ATOM 1198 C C . ARG A 1 176 ? 35.872 52.701 9.996 1.00 24.83 176 ARG A C 1
ATOM 1199 O O . ARG A 1 176 ? 35.935 51.483 9.826 1.00 23.15 176 ARG A O 1
ATOM 1207 N N . ILE A 1 177 ? 35.267 53.516 9.131 1.00 21.69 177 ILE A N 1
ATOM 1208 C CA . ILE A 1 177 ? 34.672 52.996 7.898 1.00 20.81 177 ILE A CA 1
ATOM 1209 C C . ILE A 1 177 ? 35.828 52.602 6.964 1.00 20.93 177 ILE A C 1
ATOM 1210 O O . ILE A 1 177 ? 36.661 53.439 6.608 1.00 20.45 177 ILE A O 1
ATOM 1215 N N . PRO A 1 178 ? 35.889 51.322 6.562 1.00 18.82 178 PRO A N 1
ATOM 1216 C CA . PRO A 1 178 ? 36.944 50.812 5.680 1.00 18.38 178 PRO A CA 1
ATOM 1217 C C . PRO A 1 178 ? 36.969 51.474 4.307 1.00 16.89 178 PRO A C 1
ATOM 1218 O O . PRO A 1 178 ? 36.016 51.373 3.536 1.00 15.61 178 PRO A O 1
ATOM 1222 N N . ARG A 1 179 ? 38.075 52.147 4.004 1.00 17.98 179 ARG A N 1
ATOM 1223 C CA . ARG A 1 179 ? 38.216 52.828 2.725 1.00 17.48 179 ARG A CA 1
ATOM 1224 C C . ARG A 1 179 ? 38.127 51.881 1.531 1.00 17.53 179 ARG A C 1
ATOM 1225 O O . ARG A 1 179 ? 37.682 52.280 0.450 1.00 17.98 179 ARG A O 1
ATOM 1233 N N . GLN A 1 180 ? 38.549 50.633 1.711 1.00 18.03 180 GLN A N 1
ATOM 1234 C CA . GLN A 1 180 ? 38.472 49.666 0.617 1.00 18.38 180 GLN A CA 1
ATOM 1235 C C . GLN A 1 180 ? 37.019 49.278 0.359 1.00 18.09 180 GLN A C 1
ATOM 1236 O O . GLN A 1 180 ? 36.643 48.977 -0.772 1.00 18.66 180 GLN A O 1
ATOM 1242 N N . VAL A 1 181 ? 36.205 49.277 1.408 1.00 17.56 181 VAL A N 1
ATOM 1243 C CA . VAL A 1 181 ? 34.793 48.950 1.245 1.00 16.25 181 VAL A CA 1
ATOM 1244 C C . VAL A 1 181 ? 34.117 50.153 0.573 1.00 15.98 181 VAL A C 1
ATOM 1245 O O . VAL A 1 181 ? 33.304 49.992 -0.334 1.00 16.35 181 VAL A O 1
ATOM 1249 N N . MET A 1 182 ? 34.469 51.357 1.009 1.00 15.56 182 MET A N 1
ATOM 1250 C CA . MET A 1 182 ? 33.909 52.555 0.402 1.00 17.45 182 MET A CA 1
ATOM 1251 C C . MET A 1 182 ? 34.207 52.554 -1.097 1.00 18.86 182 MET A C 1
ATOM 1252 O O . MET A 1 182 ? 33.326 52.821 -1.917 1.00 16.98 182 MET A O 1
ATOM 1257 N N . GLN A 1 183 ? 35.451 52.236 -1.441 1.00 18.10 183 GLN A N 1
ATOM 1258 C CA . GLN A 1 183 ? 35.889 52.217 -2.836 1.00 20.60 183 GLN A CA 1
ATOM 1259 C C . GLN A 1 183 ? 35.121 51.214 -3.684 1.00 19.70 183 GLN A C 1
ATOM 1260 O O . GLN A 1 183 ? 34.872 51.453 -4.861 1.00 18.10 183 GLN A O 1
ATOM 1266 N N . GLN A 1 184 ? 34.764 50.088 -3.076 1.00 20.00 184 GLN A N 1
ATOM 1267 C CA . GLN A 1 184 ? 34.007 49.031 -3.737 1.00 20.91 184 GLN A CA 1
ATOM 1268 C C . GLN A 1 184 ? 32.705 49.573 -4.315 1.00 21.17 184 GLN A C 1
ATOM 1269 O O . GLN A 1 184 ? 32.303 49.210 -5.420 1.00 19.43 184 GLN A O 1
ATOM 1275 N N . PHE A 1 185 ? 32.045 50.428 -3.537 1.00 19.89 185 PHE A N 1
ATOM 1276 C CA . PHE A 1 185 ? 30.752 50.981 -3.909 1.00 19.52 185 PHE A CA 1
ATOM 1277 C C . PHE A 1 185 ? 30.746 52.423 -4.412 1.00 20.32 185 PHE A C 1
ATOM 1278 O O . PHE A 1 185 ? 29.687 52.967 -4.710 1.00 19.90 185 PHE A O 1
ATOM 1286 N N . GLY A 1 186 ? 31.921 53.036 -4.508 1.00 20.58 186 GLY A N 1
ATOM 1287 C CA . GLY A 1 186 ? 31.999 54.402 -4.996 1.00 20.40 186 GLY A CA 1
ATOM 1288 C C . GLY A 1 186 ? 31.619 55.490 -4.003 1.00 20.21 186 GLY A C 1
ATOM 1289 O O . GLY A 1 186 ? 31.193 56.572 -4.410 1.00 21.21 186 GLY A O 1
ATOM 1290 N N . TYR A 1 187 ? 31.758 55.215 -2.708 1.00 17.08 187 TYR A N 1
ATOM 1291 C CA . TYR A 1 187 ? 31.447 56.210 -1.688 1.00 15.98 187 TYR A CA 1
ATOM 1292 C C . TYR A 1 187 ? 32.735 56.992 -1.468 1.00 16.46 187 TYR A C 1
ATOM 1293 O O . TYR A 1 187 ? 33.759 56.426 -1.078 1.00 16.58 187 TYR A O 1
ATOM 1302 N N . THR A 1 188 ? 32.678 58.298 -1.700 1.00 16.34 188 THR A N 1
ATOM 1303 C CA . THR A 1 188 ? 33.864 59.146 -1.591 1.00 18.96 188 THR A CA 1
ATOM 1304 C C . THR A 1 188 ? 34.191 59.741 -0.229 1.00 19.11 188 THR A C 1
ATOM 1305 O O . THR A 1 188 ? 33.328 59.864 0.630 1.00 19.33 188 THR A O 1
ATOM 1309 N N . GLU A 1 189 ? 35.459 60.119 -0.049 1.00 20.42 189 GLU A N 1
ATOM 1310 C CA . GLU A 1 189 ? 35.896 60.757 1.188 1.00 21.58 189 GLU A CA 1
ATOM 1311 C C . GLU A 1 189 ? 35.067 62.025 1.360 1.00 19.93 189 GLU A C 1
ATOM 1312 O O . GLU A 1 189 ? 34.694 62.388 2.471 1.00 21.75 189 GLU A O 1
ATOM 1318 N N . ALA A 1 190 ? 34.786 62.700 0.248 1.00 23.19 190 ALA A N 1
ATOM 1319 C CA . ALA A 1 190 ? 33.995 63.930 0.280 1.00 23.54 190 ALA A CA 1
ATOM 1320 C C . ALA A 1 190 ? 32.574 63.636 0.756 1.00 24.36 190 ALA A C 1
ATOM 1321 O O . ALA A 1 190 ? 32.018 64.393 1.554 1.00 23.71 190 ALA A O 1
ATOM 1323 N N . ASP A 1 191 ? 31.985 62.552 0.251 1.00 22.99 191 ASP A N 1
ATOM 1324 C CA . ASP A 1 191 ? 30.632 62.155 0.655 1.00 24.02 191 ASP A CA 1
ATOM 1325 C C . ASP A 1 191 ? 30.641 61.961 2.172 1.00 21.86 191 ASP A C 1
ATOM 1326 O O . ASP A 1 191 ? 29.813 62.514 2.897 1.00 21.49 191 ASP A O 1
ATOM 1331 N N . LEU A 1 192 ? 31.587 61.147 2.631 1.00 21.73 192 LEU A N 1
ATOM 1332 C CA . LEU A 1 192 ? 31.731 60.832 4.048 1.00 21.84 192 LEU A CA 1
ATOM 1333 C C . LEU A 1 192 ? 31.875 62.067 4.931 1.00 22.66 192 LEU A C 1
ATOM 1334 O O . LEU A 1 192 ? 31.206 62.186 5.959 1.00 22.25 192 LEU A O 1
ATOM 1339 N N . GLN A 1 193 ? 32.751 62.982 4.539 1.00 23.88 193 GLN A N 1
ATOM 1340 C CA . GLN A 1 193 ? 32.964 64.186 5.332 1.00 27.49 193 GLN A CA 1
ATOM 1341 C C . GLN A 1 193 ? 31.675 64.996 5.451 1.00 26.76 193 GLN A C 1
ATOM 1342 O O . GLN A 1 193 ? 31.408 65.595 6.493 1.00 27.20 193 GLN A O 1
ATOM 1348 N N . LYS A 1 194 ? 30.879 65.000 4.385 1.00 26.54 194 LYS A N 1
ATOM 1349 C CA . LYS A 1 194 ? 29.606 65.720 4.360 1.00 28.08 194 LYS A CA 1
ATOM 1350 C C . LYS A 1 194 ? 28.505 64.930 5.060 1.00 27.59 194 LYS A C 1
ATOM 1351 O O . LYS A 1 194 ? 27.430 65.461 5.340 1.00 26.39 194 LYS A O 1
ATOM 1357 N N . GLY A 1 195 ? 28.772 63.655 5.322 1.00 24.80 195 GLY A N 1
ATOM 1358 C CA . GLY A 1 195 ? 27.778 62.816 5.959 1.00 23.07 195 GLY A CA 1
ATOM 1359 C C . GLY A 1 195 ? 26.654 62.528 4.983 1.00 23.17 195 GLY A C 1
ATOM 1360 O O . GLY A 1 195 ? 25.481 62.459 5.363 1.00 22.08 195 GLY A O 1
ATOM 1361 N N . THR A 1 196 ? 27.009 62.353 3.714 1.00 22.41 196 THR A N 1
ATOM 1362 C CA . THR A 1 196 ? 26.012 62.085 2.685 1.00 21.83 196 THR A CA 1
ATOM 1363 C C . THR A 1 196 ? 25.503 60.651 2.718 1.00 22.62 196 THR A C 1
ATOM 1364 O O . THR A 1 196 ? 26.284 59.702 2.663 1.00 21.81 196 THR A O 1
ATOM 1368 N N . VAL A 1 197 ? 24.185 60.500 2.808 1.00 21.44 197 VAL A N 1
ATOM 1369 C CA . VAL A 1 197 ? 23.577 59.177 2.821 1.00 22.55 197 VAL A CA 1
ATOM 1370 C C . VAL A 1 197 ? 22.989 58.908 1.446 1.00 22.79 197 VAL A C 1
ATOM 1371 O O . VAL A 1 197 ? 21.861 59.308 1.148 1.00 23.55 197 VAL A O 1
ATOM 1375 N N . ASN A 1 198 ? 23.777 58.259 0.597 1.00 19.76 198 ASN A N 1
ATOM 1376 C CA . ASN A 1 198 ? 23.327 57.924 -0.741 1.00 18.21 198 ASN A CA 1
ATOM 1377 C C . ASN A 1 198 ? 23.400 56.414 -0.884 1.00 19.10 198 ASN A C 1
ATOM 1378 O O . ASN A 1 198 ? 23.717 55.711 0.082 1.00 18.37 198 ASN A O 1
ATOM 1383 N N . LYS A 1 199 ? 23.100 55.914 -2.080 1.00 19.12 199 LYS A N 1
ATOM 1384 C CA . LYS A 1 199 ? 23.134 54.480 -2.343 1.00 18.95 199 LYS A CA 1
ATOM 1385 C C . LYS A 1 199 ? 24.512 53.889 -2.045 1.00 17.57 199 LYS A C 1
ATOM 1386 O O . LYS A 1 199 ? 24.622 52.805 -1.479 1.00 16.40 199 LYS A O 1
ATOM 1392 N N . ALA A 1 200 ? 25.559 54.607 -2.435 1.00 18.93 200 ALA A N 1
ATOM 1393 C CA . ALA A 1 200 ? 26.932 54.159 -2.200 1.00 15.74 200 ALA A CA 1
ATOM 1394 C C . ALA A 1 200 ? 27.165 53.971 -0.701 1.00 15.27 200 ALA A C 1
ATOM 1395 O O . ALA A 1 200 ? 27.848 53.032 -0.278 1.00 14.63 200 ALA A O 1
ATOM 1397 N N . PHE A 1 201 ? 26.605 54.864 0.108 1.00 13.07 201 PHE A N 1
ATOM 1398 C CA . PHE A 1 201 ? 26.772 54.742 1.548 1.00 12.70 201 PHE A CA 1
ATOM 1399 C C . PHE A 1 201 ? 26.001 53.570 2.136 1.00 14.17 201 PHE A C 1
ATOM 1400 O O . PHE A 1 201 ? 26.536 52.821 2.958 1.00 11.90 201 PHE A O 1
ATOM 1408 N N . THR A 1 202 ? 24.743 53.409 1.732 1.00 13.15 202 THR A N 1
ATOM 1409 C CA . THR A 1 202 ? 23.942 52.319 2.270 1.00 14.23 202 THR A CA 1
ATOM 1410 C C . THR A 1 202 ? 24.532 50.964 1.881 1.00 13.58 202 THR A C 1
ATOM 1411 O O . THR A 1 202 ? 24.461 50.010 2.656 1.00 14.29 202 THR A O 1
ATOM 1415 N N . MET A 1 203 ? 25.113 50.876 0.687 1.00 12.88 203 MET A N 1
ATOM 1416 C CA . MET A 1 203 ? 25.748 49.631 0.258 1.00 13.78 203 MET A CA 1
ATOM 1417 C C . MET A 1 203 ? 26.969 49.349 1.133 1.00 12.56 203 MET A C 1
ATOM 1418 O O . MET A 1 203 ? 27.228 48.205 1.502 1.00 12.42 203 MET A O 1
ATOM 1423 N N . THR A 1 204 ? 27.710 50.405 1.461 1.00 11.82 204 THR A N 1
ATOM 1424 C CA . THR A 1 204 ? 28.889 50.296 2.311 1.00 13.69 204 THR A CA 1
ATOM 1425 C C . THR A 1 204 ? 28.449 49.840 3.702 1.00 13.75 204 THR A C 1
ATOM 1426 O O . THR A 1 204 ? 29.008 48.904 4.277 1.00 12.44 204 THR A O 1
ATOM 1430 N N . TRP A 1 205 ? 27.424 50.502 4.227 1.00 12.25 205 TRP A N 1
ATOM 1431 C CA . TRP A 1 205 ? 26.895 50.188 5.547 1.00 13.13 205 TRP A CA 1
ATOM 1432 C C . TRP A 1 205 ? 26.362 48.756 5.610 1.00 13.07 205 TRP A C 1
ATOM 1433 O O . TRP A 1 205 ? 26.653 48.028 6.551 1.00 11.17 205 TRP A O 1
ATOM 1444 N N . GLU A 1 206 ? 25.578 48.361 4.610 1.00 12.13 206 GLU A N 1
ATOM 1445 C CA . GLU A 1 206 ? 25.008 47.017 4.581 1.00 13.85 206 GLU A CA 1
ATOM 1446 C C . GLU A 1 206 ? 26.079 45.933 4.425 1.00 13.35 206 GLU A C 1
ATOM 1447 O O . GLU A 1 206 ? 25.937 44.826 4.941 1.00 13.90 206 GLU A O 1
ATOM 1453 N N . TYR A 1 207 ? 27.157 46.258 3.723 1.00 14.28 207 TYR A N 1
ATOM 1454 C CA . TYR A 1 207 ? 28.237 45.294 3.528 1.00 13.69 207 TYR A CA 1
ATOM 1455 C C . TYR A 1 207 ? 28.857 44.951 4.883 1.00 12.98 207 TYR A C 1
ATOM 1456 O O . TYR A 1 207 ? 29.174 43.791 5.153 1.00 12.72 207 TYR A O 1
ATOM 1465 N N . ILE A 1 208 ? 29.023 45.966 5.731 1.00 12.62 208 ILE A N 1
ATOM 1466 C CA . ILE A 1 208 ? 29.586 45.779 7.066 1.00 12.29 208 ILE A CA 1
ATOM 1467 C C . ILE A 1 208 ? 28.532 45.146 7.985 1.00 13.09 208 ILE A C 1
ATOM 1468 O O . ILE A 1 208 ? 28.850 44.287 8.810 1.00 12.00 208 ILE A O 1
ATOM 1473 N N . ALA A 1 209 ? 27.273 45.561 7.832 1.00 12.54 209 ALA A N 1
ATOM 1474 C CA . ALA A 1 209 ? 26.193 45.008 8.656 1.00 14.99 209 ALA A CA 1
ATOM 1475 C C . ALA A 1 209 ? 26.043 43.501 8.384 1.00 15.38 209 ALA A C 1
ATOM 1476 O O . ALA A 1 209 ? 25.688 42.724 9.278 1.00 13.79 209 ALA A O 1
ATOM 1478 N N . PHE A 1 210 ? 26.317 43.099 7.146 1.00 15.18 210 PHE A N 1
ATOM 1479 C CA . PHE A 1 210 ? 26.237 41.690 6.753 1.00 16.80 210 PHE A CA 1
ATOM 1480 C C . PHE A 1 210 ? 27.177 40.853 7.631 1.00 16.73 210 PHE A C 1
ATOM 1481 O O . PHE A 1 210 ? 26.815 39.766 8.093 1.00 15.85 210 PHE A O 1
ATOM 1489 N N . GLU A 1 211 ? 28.389 41.359 7.844 1.00 15.17 211 GLU A N 1
ATOM 1490 C CA . GLU A 1 211 ? 29.374 40.687 8.688 1.00 16.18 211 GLU A CA 1
ATOM 1491 C C . GLU A 1 211 ? 28.886 40.615 10.137 1.00 15.68 211 GLU A C 1
ATOM 1492 O O . GLU A 1 211 ? 28.958 39.568 10.778 1.00 16.23 211 GLU A O 1
ATOM 1498 N N . ALA A 1 212 ? 28.399 41.737 10.657 1.00 14.20 212 ALA A N 1
ATOM 1499 C CA . ALA A 1 212 ? 27.913 41.771 12.029 1.00 16.32 212 ALA A CA 1
ATOM 1500 C C . ALA A 1 212 ? 26.841 40.702 12.239 1.00 17.15 212 ALA A C 1
ATOM 1501 O O . ALA A 1 212 ? 26.859 39.976 13.227 1.00 17.73 212 ALA A O 1
ATOM 1503 N N . GLU A 1 213 ? 25.915 40.601 11.295 1.00 17.29 213 GLU A N 1
ATOM 1504 C CA . GLU A 1 213 ? 24.834 39.631 11.393 1.00 18.72 213 GLU A CA 1
ATOM 1505 C C . GLU A 1 213 ? 25.336 38.189 11.321 1.00 18.34 213 GLU A C 1
ATOM 1506 O O . GLU A 1 213 ? 24.756 37.294 11.934 1.00 18.99 213 GLU A O 1
ATOM 1512 N N . ALA A 1 214 ? 26.419 37.966 10.584 1.00 18.10 214 ALA A N 1
ATOM 1513 C CA . ALA A 1 214 ? 26.996 36.630 10.481 1.00 19.15 214 ALA A CA 1
ATOM 1514 C C . ALA A 1 214 ? 27.525 36.230 11.871 1.00 19.86 214 ALA A C 1
ATOM 1515 O O . ALA A 1 214 ? 27.375 35.086 12.298 1.00 18.17 214 ALA A O 1
ATOM 1517 N N . TYR A 1 215 ? 28.148 37.175 12.574 1.00 17.99 215 TYR A N 1
ATOM 1518 C CA . TYR A 1 215 ? 28.657 36.887 13.909 1.00 18.73 215 TYR A CA 1
ATOM 1519 C C . TYR A 1 215 ? 27.493 36.614 14.859 1.00 19.59 215 TYR A C 1
ATOM 1520 O O . TYR A 1 215 ? 27.554 35.693 15.668 1.00 18.79 215 TYR A O 1
ATOM 1529 N N . LEU A 1 216 ? 26.432 37.413 14.750 1.00 18.31 216 LEU A N 1
ATOM 1530 C CA . LEU A 1 216 ? 25.254 37.239 15.601 1.00 18.94 216 LEU A CA 1
ATOM 1531 C C . LEU A 1 216 ? 24.632 35.856 15.401 1.00 20.43 216 LEU A C 1
ATOM 1532 O O . LEU A 1 216 ? 24.376 35.138 16.365 1.00 19.23 216 LEU A O 1
ATOM 1537 N N . GLU A 1 217 ? 24.398 35.488 14.144 1.00 22.75 217 GLU A N 1
ATOM 1538 C CA . GLU A 1 217 ? 23.806 34.194 13.805 1.00 25.17 217 GLU A CA 1
ATOM 1539 C C . GLU A 1 217 ? 24.645 33.051 14.380 1.00 26.20 217 GLU A C 1
ATOM 1540 O O . GLU A 1 217 ? 24.124 32.009 14.778 1.00 24.15 217 GLU A O 1
ATOM 1546 N N . GLU A 1 218 ? 25.952 33.272 14.423 1.00 26.83 218 GLU A N 1
ATOM 1547 C CA . GLU A 1 218 ? 26.910 32.305 14.945 1.00 28.36 218 GLU A CA 1
ATOM 1548 C C . GLU A 1 218 ? 26.643 32.043 16.426 1.00 27.88 218 GLU A C 1
ATOM 1549 O O . GLU A 1 218 ? 26.696 30.905 16.893 1.00 26.22 218 GLU A O 1
ATOM 1555 N N . CYS A 1 219 ? 26.359 33.108 17.166 1.00 27.60 219 CYS A N 1
ATOM 1556 C CA . CYS A 1 219 ? 26.076 32.976 18.589 1.00 26.66 219 CYS A CA 1
ATOM 1557 C C . CYS A 1 219 ? 24.676 32.401 18.757 1.00 25.52 219 CYS A C 1
ATOM 1558 O O . CYS A 1 219 ? 24.400 31.668 19.703 1.00 23.63 219 CYS A O 1
ATOM 1561 N N . GLN A 1 220 ? 23.795 32.750 17.827 1.00 25.68 220 GLN A N 1
ATOM 1562 C CA . GLN A 1 220 ? 22.418 32.269 17.845 1.00 27.35 220 GLN A CA 1
ATOM 1563 C C . GLN A 1 220 ? 22.412 30.746 17.750 1.00 27.58 220 GLN A C 1
ATOM 1564 O O . GLN A 1 220 ? 21.656 30.074 18.455 1.00 27.24 220 GLN A O 1
ATOM 1570 N N . ASP A 1 221 ? 23.267 30.205 16.885 1.00 27.55 221 ASP A N 1
ATOM 1571 C CA . ASP A 1 221 ? 23.348 28.756 16.710 1.00 29.69 221 ASP A CA 1
ATOM 1572 C C . ASP A 1 221 ? 23.823 28.043 17.980 1.00 30.06 221 ASP A C 1
ATOM 1573 O O . ASP A 1 221 ? 23.468 26.888 18.217 1.00 28.33 221 ASP A O 1
ATOM 1578 N N . ALA A 1 222 ? 24.628 28.727 18.790 1.00 28.38 222 ALA A N 1
ATOM 1579 C CA . ALA A 1 222 ? 25.150 28.136 20.020 1.00 28.09 222 ALA A CA 1
ATOM 1580 C C . ALA A 1 222 ? 24.321 28.486 21.254 1.00 27.47 222 ALA A C 1
ATOM 1581 O O . ALA A 1 222 ? 24.669 28.106 22.371 1.00 27.60 222 ALA A O 1
ATOM 1583 N N . LEU A 1 223 ? 23.220 29.202 21.044 1.00 27.03 223 LEU A N 1
ATOM 1584 C CA . LEU A 1 223 ? 22.346 29.621 22.133 1.00 28.71 223 LEU A CA 1
ATOM 1585 C C . LEU A 1 223 ? 21.864 28.488 23.051 1.00 30.47 223 LEU A C 1
ATOM 1586 O O . LEU A 1 223 ? 21.855 28.640 24.275 1.00 28.96 223 LEU A O 1
ATOM 1591 N N . PRO A 1 224 ? 21.451 27.342 22.475 1.00 30.01 224 PRO A N 1
ATOM 1592 C CA . PRO A 1 224 ? 20.977 26.224 23.302 1.00 30.02 224 PRO A CA 1
ATOM 1593 C C . PRO A 1 224 ? 22.045 25.614 24.215 1.00 29.53 224 PRO A C 1
ATOM 1594 O O . PRO A 1 224 ? 21.718 24.911 25.172 1.00 31.35 224 PRO A O 1
ATOM 1598 N N . LEU A 1 225 ? 23.313 25.877 23.915 1.00 28.67 225 LEU A N 1
ATOM 1599 C CA . LEU A 1 225 ? 24.420 25.343 24.707 1.00 28.69 225 LEU A CA 1
ATOM 1600 C C . LEU A 1 225 ? 24.697 26.109 25.996 1.00 28.19 225 LEU A C 1
ATOM 1601 O O . LEU A 1 225 ? 25.330 25.580 26.906 1.00 27.67 225 LEU A O 1
ATOM 1606 N N . PHE A 1 226 ? 24.254 27.358 26.068 1.00 25.28 226 PHE A N 1
ATOM 1607 C CA . PHE A 1 226 ? 24.467 28.149 27.275 1.00 23.77 226 PHE A CA 1
ATOM 1608 C C . PHE A 1 226 ? 23.588 27.607 28.391 1.00 21.22 226 PHE A C 1
ATOM 1609 O O . PHE A 1 226 ? 22.499 27.104 28.133 1.00 21.20 226 PHE A O 1
ATOM 1617 N N . PRO A 1 227 ? 24.049 27.701 29.647 1.00 21.84 227 PRO A N 1
ATOM 1618 C CA . PRO A 1 227 ? 23.223 27.197 30.749 1.00 20.97 227 PRO A CA 1
ATOM 1619 C C . PRO A 1 227 ? 21.948 28.030 30.835 1.00 21.71 227 PRO A C 1
ATOM 1620 O O . PRO A 1 227 ? 21.943 29.206 30.447 1.00 21.59 227 PRO A O 1
ATOM 1624 N N . GLN A 1 228 ? 20.867 27.432 31.329 1.00 20.15 228 GLN A N 1
ATOM 1625 C CA . GLN A 1 228 ? 19.603 28.152 31.434 1.00 22.51 228 GLN A CA 1
ATOM 1626 C C . GLN A 1 228 ? 19.713 29.503 32.140 1.00 22.47 228 GLN A C 1
ATOM 1627 O O . GLN A 1 228 ? 19.051 30.461 31.737 1.00 22.83 228 GLN A O 1
ATOM 1633 N N . TYR A 1 229 ? 20.542 29.594 33.178 1.00 19.59 229 TYR A N 1
ATOM 1634 C CA . TYR A 1 229 ? 20.657 30.855 33.900 1.00 19.91 229 TYR A CA 1
ATOM 1635 C C . TYR A 1 229 ? 21.204 32.023 33.077 1.00 20.78 229 TYR A C 1
ATOM 1636 O O . TYR A 1 229 ? 21.026 33.170 33.466 1.00 19.92 229 TYR A O 1
ATOM 1645 N N . SER A 1 230 ? 21.852 31.748 31.946 1.00 20.89 230 SER A N 1
ATOM 1646 C CA . SER A 1 230 ? 22.385 32.837 31.119 1.00 23.24 230 SER A CA 1
ATOM 1647 C C . SER A 1 230 ? 21.823 32.905 29.690 1.00 24.77 230 SER A C 1
ATOM 1648 O O . SER A 1 230 ? 22.174 33.807 28.922 1.00 22.89 230 SER A O 1
ATOM 1651 N N . GLN A 1 231 ? 20.942 31.9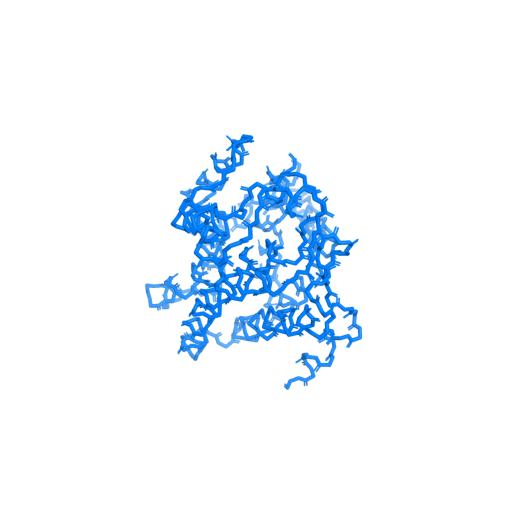71 29.338 1.00 25.55 231 GLN A N 1
ATOM 1652 C CA . GLN A 1 231 ? 20.350 31.945 27.997 1.00 27.14 231 GLN A CA 1
ATOM 1653 C C . GLN A 1 231 ? 19.489 33.161 27.683 1.00 27.13 231 GLN A C 1
ATOM 1654 O O . GLN A 1 231 ? 19.565 33.714 26.584 1.00 27.78 231 GLN A O 1
ATOM 1660 N N . LYS A 1 232 ? 18.655 33.567 28.633 1.00 25.76 232 LYS A N 1
ATOM 1661 C CA . LYS A 1 232 ? 17.802 34.723 28.415 1.00 26.88 232 LYS A CA 1
ATOM 1662 C C . LYS A 1 232 ? 18.642 35.973 28.205 1.00 23.35 232 LYS A C 1
ATOM 1663 O O . LYS A 1 232 ? 18.249 36.877 27.467 1.00 22.90 232 LYS A O 1
ATOM 1669 N N . THR A 1 233 ? 19.798 36.022 28.859 1.00 19.90 233 THR A N 1
ATOM 1670 C CA . THR A 1 233 ? 20.696 37.166 28.725 1.00 18.88 233 THR A CA 1
ATOM 1671 C C . THR A 1 233 ? 21.324 37.191 27.333 1.00 17.77 233 THR A C 1
ATOM 1672 O O . THR A 1 233 ? 21.401 38.242 26.705 1.00 17.35 233 THR A O 1
ATOM 1676 N N . VAL A 1 234 ? 21.764 36.036 26.846 1.00 18.70 234 VAL A N 1
ATOM 1677 C CA . VAL A 1 234 ? 22.364 35.960 25.516 1.00 19.69 234 VAL A CA 1
ATOM 1678 C C . VAL A 1 234 ? 21.300 36.204 24.448 1.00 22.59 234 VAL A C 1
ATOM 1679 O O . VAL A 1 234 ? 21.524 36.950 23.497 1.00 20.99 234 VAL A O 1
ATOM 1683 N N . LYS A 1 235 ? 20.139 35.581 24.623 1.00 23.50 235 LYS A N 1
ATOM 1684 C CA . LYS A 1 235 ? 19.026 35.735 23.692 1.00 24.85 235 LYS A CA 1
ATOM 1685 C C . LYS A 1 235 ? 18.607 37.206 23.618 1.00 23.16 235 LYS A C 1
ATOM 1686 O O . LYS A 1 235 ? 18.364 37.741 22.535 1.00 21.97 235 LYS A O 1
ATOM 1692 N N . ALA A 1 236 ? 18.528 37.858 24.773 1.00 21.20 236 ALA A N 1
ATOM 1693 C CA . ALA A 1 236 ? 18.150 39.266 24.820 1.00 20.59 236 ALA A CA 1
ATOM 1694 C C . ALA A 1 236 ? 19.165 40.109 24.043 1.00 19.45 236 ALA A C 1
ATOM 1695 O O . ALA A 1 236 ? 18.793 40.950 23.221 1.00 21.13 236 ALA A O 1
ATOM 1697 N N . ALA A 1 237 ? 20.446 39.874 24.303 1.00 18.67 237 ALA A N 1
ATOM 1698 C CA . ALA A 1 237 ? 21.510 40.616 23.626 1.00 18.36 237 ALA A CA 1
ATOM 1699 C C . ALA A 1 237 ? 21.397 40.451 22.111 1.00 17.17 237 ALA A C 1
ATOM 1700 O O . ALA A 1 237 ? 21.533 41.414 21.359 1.00 16.08 237 ALA A O 1
ATOM 1702 N N . LEU A 1 238 ? 21.157 39.218 21.673 1.00 17.66 238 LEU A N 1
ATOM 1703 C CA . LEU A 1 238 ? 21.011 38.922 20.257 1.00 20.08 238 LEU A CA 1
ATOM 1704 C C . LEU A 1 238 ? 19.830 39.680 19.650 1.00 21.07 238 LEU A C 1
ATOM 1705 O O . LEU A 1 238 ? 19.977 40.371 18.642 1.00 20.07 238 LEU A O 1
ATOM 1710 N N . HIS A 1 239 ? 18.662 39.546 20.270 1.00 21.71 239 HIS A N 1
ATOM 1711 C CA . HIS A 1 239 ? 17.452 40.214 19.784 1.00 23.06 239 HIS A CA 1
ATOM 1712 C C . HIS A 1 239 ? 17.572 41.732 19.756 1.00 20.62 239 HIS A C 1
ATOM 1713 O O . HIS A 1 239 ? 17.146 42.379 18.798 1.00 20.68 239 HIS A O 1
ATOM 1720 N N . LEU A 1 240 ? 18.147 42.298 20.811 1.00 19.03 240 LEU A N 1
ATOM 1721 C CA . LEU A 1 240 ? 18.299 43.743 20.921 1.00 18.94 240 LEU A CA 1
ATOM 1722 C C . LEU A 1 240 ? 19.191 44.350 19.846 1.00 18.68 240 LEU A C 1
ATOM 1723 O O . LEU A 1 240 ? 18.857 45.384 19.270 1.00 17.84 240 LEU A O 1
ATOM 1728 N N . HIS A 1 241 ? 20.322 43.707 19.574 1.00 16.53 241 HIS A N 1
ATOM 1729 C CA . HIS A 1 241 ? 21.249 44.235 18.581 1.00 17.83 241 HIS A CA 1
ATOM 1730 C C . HIS A 1 241 ? 20.793 44.004 17.153 1.00 18.22 241 HIS A C 1
ATOM 1731 O O . HIS A 1 241 ? 21.124 44.784 16.264 1.00 16.81 241 HIS A O 1
ATOM 1738 N N . ARG A 1 242 ? 20.014 42.950 16.927 1.00 20.31 242 ARG A N 1
ATOM 1739 C CA . ARG A 1 242 ? 19.470 42.735 15.593 1.00 20.39 242 ARG A CA 1
ATOM 1740 C C . ARG A 1 242 ? 18.443 43.845 15.376 1.00 19.84 242 ARG A C 1
ATOM 1741 O O . ARG A 1 242 ? 18.365 44.441 14.300 1.00 20.35 242 ARG A O 1
ATOM 1749 N N . ALA A 1 243 ? 17.662 44.122 16.418 1.00 18.02 243 ALA A N 1
ATOM 1750 C CA . ALA A 1 243 ? 16.634 45.155 16.364 1.00 18.46 243 ALA A CA 1
ATOM 1751 C C . ALA A 1 243 ? 17.248 46.531 16.105 1.00 18.34 243 ALA A C 1
ATOM 1752 O O . ALA A 1 243 ? 16.649 47.368 15.429 1.00 17.12 243 ALA A O 1
ATOM 1754 N N . VAL A 1 244 ? 18.435 46.771 16.655 1.00 16.39 244 VAL A N 1
ATOM 1755 C CA . VAL A 1 244 ? 19.109 48.043 16.443 1.00 17.56 244 VAL A CA 1
ATOM 1756 C C . VAL A 1 244 ? 19.393 48.236 14.950 1.00 16.48 244 VAL A C 1
ATOM 1757 O O . VAL A 1 244 ? 19.135 49.303 14.389 1.00 16.76 244 VAL A O 1
ATOM 1761 N N . LEU A 1 245 ? 19.921 47.196 14.312 1.00 16.04 245 LEU A N 1
ATOM 1762 C CA . LEU A 1 245 ? 20.224 47.251 12.885 1.00 16.28 245 LEU A CA 1
ATOM 1763 C C . LEU A 1 245 ? 18.950 47.480 12.074 1.00 18.33 245 LEU A C 1
ATOM 1764 O O . LEU A 1 245 ? 18.947 48.229 11.092 1.00 15.22 245 LEU A O 1
ATOM 1769 N N . GLU A 1 246 ? 17.861 46.836 12.483 1.00 19.00 246 GLU A N 1
ATOM 1770 C CA . GLU A 1 246 ? 16.598 47.008 11.771 1.00 21.58 246 GLU A CA 1
ATOM 1771 C C . GLU A 1 246 ? 16.069 48.438 11.926 1.00 19.79 246 GLU A C 1
ATOM 1772 O O . GLU A 1 246 ? 15.545 49.018 10.971 1.00 20.12 246 GLU A O 1
ATOM 1778 N N . LYS A 1 247 ? 16.226 49.015 13.115 1.00 19.66 247 LYS A N 1
ATOM 1779 C CA . LYS A 1 247 ? 15.761 50.379 13.361 1.00 20.44 247 LYS A CA 1
ATOM 1780 C C . LYS A 1 247 ? 16.528 51.364 12.488 1.00 20.49 247 LYS A C 1
ATOM 1781 O O . LYS A 1 247 ? 15.954 52.292 11.910 1.00 18.45 247 LYS A O 1
ATOM 1787 N N . ILE A 1 248 ? 17.838 51.163 12.403 1.00 18.79 248 ILE A N 1
ATOM 1788 C CA . ILE A 1 248 ? 18.684 52.029 11.593 1.00 17.58 248 ILE A CA 1
ATOM 1789 C C . ILE A 1 248 ? 18.199 51.984 10.143 1.00 18.09 248 ILE A C 1
ATOM 1790 O O . ILE A 1 248 ? 18.092 53.018 9.482 1.00 18.06 248 ILE A O 1
ATOM 1795 N N . ARG A 1 249 ? 17.896 50.786 9.655 1.00 17.51 249 ARG A N 1
ATOM 1796 C CA . ARG A 1 249 ? 17.411 50.636 8.288 1.00 20.08 249 ARG A CA 1
ATOM 1797 C C . ARG A 1 249 ? 16.072 51.355 8.135 1.00 21.25 249 ARG A C 1
ATOM 1798 O O . ARG A 1 249 ? 15.822 52.012 7.125 1.00 21.38 249 ARG A O 1
ATOM 1806 N N . ALA A 1 250 ? 15.226 51.226 9.153 1.00 21.94 250 ALA A N 1
ATOM 1807 C CA . ALA A 1 250 ? 13.906 51.850 9.168 1.00 25.38 250 ALA A CA 1
ATOM 1808 C C . ALA A 1 250 ? 14.010 53.369 9.185 1.00 25.35 250 ALA A C 1
ATOM 1809 O O . ALA A 1 250 ? 13.118 54.075 8.709 1.00 24.89 250 ALA A O 1
ATOM 1811 N N . LYS A 1 251 ? 15.103 53.874 9.740 1.00 23.88 251 LYS A N 1
ATOM 1812 C CA . LYS A 1 251 ? 15.298 55.309 9.811 1.00 25.20 251 LYS A CA 1
ATOM 1813 C C . LYS A 1 251 ? 16.258 55.816 8.747 1.00 22.65 251 LYS A C 1
ATOM 1814 O O . LYS A 1 251 ? 16.982 56.789 8.955 1.00 22.47 251 LYS A O 1
ATOM 1820 N N . GLN A 1 252 ? 16.271 55.117 7.618 1.00 21.05 252 GLN A N 1
ATOM 1821 C CA . GLN A 1 252 ? 17.066 55.508 6.464 1.00 20.31 252 GLN A CA 1
ATOM 1822 C C . GLN A 1 252 ? 18.573 55.673 6.654 1.00 17.68 252 GLN A C 1
ATOM 1823 O O . GLN A 1 252 ? 19.181 56.539 6.030 1.00 18.46 252 GLN A O 1
ATOM 1829 N N . HIS A 1 253 ? 19.170 54.853 7.510 1.00 18.08 253 HIS A N 1
ATOM 1830 C CA . HIS A 1 253 ? 20.616 54.904 7.733 1.00 18.30 253 HIS A CA 1
ATOM 1831 C C . HIS A 1 253 ? 21.124 56.304 8.078 1.00 18.81 253 HIS A C 1
ATOM 1832 O O . HIS A 1 253 ? 22.261 56.645 7.766 1.00 17.68 253 HIS A O 1
ATOM 1839 N N . ASP A 1 254 ? 20.286 57.096 8.742 1.00 20.36 254 ASP A N 1
ATOM 1840 C CA . ASP A 1 254 ? 20.610 58.481 9.097 1.00 19.73 254 ASP A CA 1
ATOM 1841 C C . ASP A 1 254 ? 21.558 58.556 10.304 1.00 20.02 254 ASP A C 1
ATOM 1842 O O . ASP A 1 254 ? 21.342 59.343 11.235 1.00 19.03 254 ASP A O 1
ATOM 1847 N N . VAL A 1 255 ? 22.626 57.759 10.262 1.00 18.65 255 VAL A N 1
ATOM 1848 C CA . VAL A 1 255 ? 23.587 57.687 11.360 1.00 17.78 255 VAL A CA 1
ATOM 1849 C C . VAL A 1 255 ? 24.642 58.781 11.437 1.00 18.14 255 VAL A C 1
ATOM 1850 O O . VAL A 1 255 ? 25.420 58.806 12.387 1.00 17.03 255 VAL A O 1
ATOM 1854 N N . PHE A 1 256 ? 24.691 59.666 10.446 1.00 18.50 256 PHE A N 1
ATOM 1855 C CA . PHE A 1 256 ? 25.648 60.777 10.478 1.00 20.92 256 PHE A CA 1
ATOM 1856 C C . PHE A 1 256 ? 25.022 61.906 11.308 1.00 23.15 256 PHE A C 1
ATOM 1857 O O . PHE A 1 256 ? 25.725 62.728 11.902 1.00 24.38 256 PHE A O 1
ATOM 1865 N N . GLN A 1 257 ? 23.692 61.921 11.348 1.00 22.71 257 GLN A N 1
ATOM 1866 C CA . GLN A 1 257 ? 22.940 62.944 12.076 1.00 22.93 257 GLN A CA 1
ATOM 1867 C C . GLN A 1 257 ? 22.502 62.542 13.479 1.00 22.46 257 GLN A C 1
ATOM 1868 O O . GLN A 1 257 ? 22.498 63.369 14.393 1.00 22.54 257 GLN A O 1
ATOM 1874 N N . TYR A 1 258 ? 22.128 61.276 13.644 1.00 21.62 258 TYR A N 1
ATOM 1875 C CA . TYR A 1 258 ? 21.659 60.767 14.929 1.00 24.54 258 TYR A CA 1
ATOM 1876 C C . TYR A 1 258 ? 22.368 59.494 15.359 1.00 25.78 258 TYR A C 1
ATOM 1877 O O . TYR A 1 258 ? 22.827 58.719 14.523 1.00 26.35 258 TYR A O 1
ATOM 1886 N N . HIS A 1 259 ? 22.431 59.283 16.669 1.00 26.75 259 HIS A N 1
ATOM 1887 C CA . HIS A 1 259 ? 23.008 58.074 17.237 1.00 28.37 259 HIS A CA 1
ATOM 1888 C C . HIS A 1 259 ? 21.790 57.195 17.518 1.00 30.21 259 HIS A C 1
ATOM 1889 O O . HIS A 1 259 ? 20.922 57.560 18.314 1.00 31.06 259 HIS A O 1
ATOM 1896 N N . PHE A 1 260 ? 21.719 56.043 16.863 1.00 27.35 260 PHE A N 1
ATOM 1897 C CA . PHE A 1 260 ? 20.584 55.148 17.046 1.00 28.16 260 PHE A CA 1
ATOM 1898 C C . PHE A 1 260 ? 20.665 54.238 18.252 1.00 26.86 260 PHE A C 1
ATOM 1899 O O . PHE A 1 260 ? 21.692 53.627 18.512 1.00 25.41 260 PHE A O 1
ATOM 1907 N N . ALA A 1 261 ? 19.558 54.157 18.982 1.00 26.60 261 ALA A N 1
ATOM 1908 C CA . ALA A 1 261 ? 19.457 53.311 20.162 1.00 27.22 261 ALA A CA 1
ATOM 1909 C C . ALA A 1 261 ? 17.987 52.969 20.371 1.00 28.29 261 ALA A C 1
ATOM 1910 O O . ALA A 1 261 ? 17.104 53.734 19.978 1.00 27.48 261 ALA A O 1
ATOM 1912 N N . LEU A 1 262 ? 17.723 51.818 20.978 1.00 27.32 262 LEU A N 1
ATOM 1913 C CA . LEU A 1 262 ? 16.349 51.404 21.234 1.00 28.73 262 LEU A CA 1
ATOM 1914 C C . LEU A 1 262 ? 15.805 52.183 22.428 1.00 30.51 262 LEU A C 1
ATOM 1915 O O . LEU A 1 262 ? 16.523 52.410 23.405 1.00 30.83 262 LEU A O 1
ATOM 1920 N N . THR A 1 263 ? 14.545 52.604 22.346 1.00 30.91 263 THR A N 1
ATOM 1921 C CA . THR A 1 263 ? 13.929 53.337 23.451 1.00 32.95 263 THR A CA 1
ATOM 1922 C C . THR A 1 263 ? 13.483 52.311 24.488 1.00 32.24 263 THR A C 1
ATOM 1923 O O . THR A 1 263 ? 13.458 51.116 24.201 1.00 31.73 263 THR A O 1
ATOM 1927 N N . GLU A 1 264 ? 13.132 52.771 25.686 1.00 35.38 264 GLU A N 1
ATOM 1928 C CA . GLU A 1 264 ? 12.676 51.858 26.732 1.00 37.92 264 GLU A CA 1
ATOM 1929 C C . GLU A 1 264 ? 11.497 51.056 26.191 1.00 36.94 264 GLU A C 1
ATOM 1930 O O . GLU A 1 264 ? 11.419 49.839 26.367 1.00 37.23 264 GLU A O 1
ATOM 1936 N N . THR A 1 265 ? 10.584 51.753 25.522 1.00 36.54 265 THR A N 1
ATOM 1937 C CA . THR A 1 265 ? 9.404 51.123 24.946 1.00 35.21 265 THR A CA 1
ATOM 1938 C C . THR A 1 265 ? 9.810 50.052 23.948 1.00 34.47 265 THR A C 1
ATOM 1939 O O . THR A 1 265 ? 9.275 48.943 23.966 1.00 34.40 265 THR A O 1
ATOM 1943 N N . GLU A 1 266 ? 10.761 50.380 23.079 1.00 33.12 266 GLU A N 1
ATOM 1944 C CA . GLU A 1 266 ? 11.221 49.426 22.079 1.00 31.53 266 GLU A CA 1
ATOM 1945 C C . GLU A 1 266 ? 11.857 48.183 22.693 1.00 30.65 266 GLU A C 1
ATOM 1946 O O . GLU A 1 266 ? 11.567 47.062 22.271 1.00 29.33 266 GLU A O 1
ATOM 1952 N N . VAL A 1 267 ? 12.717 48.379 23.687 1.00 30.55 267 VAL A N 1
ATOM 1953 C CA . VAL A 1 267 ? 13.379 47.255 24.345 1.00 31.58 267 VAL A CA 1
ATOM 1954 C C . VAL A 1 267 ? 12.316 46.325 24.924 1.00 32.94 267 VAL A C 1
ATOM 1955 O O . VAL A 1 267 ? 12.370 45.105 24.757 1.00 32.07 267 VAL A O 1
ATOM 1959 N N . LYS A 1 268 ? 11.341 46.922 25.597 1.00 34.74 268 LYS A N 1
ATOM 1960 C CA . LYS A 1 268 ? 10.251 46.174 26.199 1.00 36.76 268 LYS A CA 1
ATOM 1961 C C . LYS A 1 268 ? 9.549 45.283 25.170 1.00 37.23 268 LYS A C 1
ATOM 1962 O O . LYS A 1 268 ? 9.324 44.100 25.419 1.00 37.71 268 LYS A O 1
ATOM 1968 N N . GLN A 1 269 ? 9.217 45.840 24.008 1.00 37.87 269 GLN A N 1
ATOM 1969 C CA . GLN A 1 269 ? 8.548 45.057 22.970 1.00 38.53 269 GLN A CA 1
ATOM 1970 C C . GLN A 1 269 ? 9.434 43.917 22.482 1.00 38.55 269 GLN A C 1
ATOM 1971 O O . GLN A 1 269 ? 9.008 42.762 22.415 1.00 37.20 269 GLN A O 1
ATOM 1977 N N . ILE A 1 270 ? 10.670 44.255 22.129 1.00 38.58 270 ILE A N 1
ATOM 1978 C CA . ILE A 1 270 ? 11.624 43.265 21.650 1.00 37.42 270 ILE A CA 1
ATOM 1979 C C . ILE A 1 270 ? 11.732 42.127 22.654 1.00 37.42 270 ILE A C 1
ATOM 1980 O O . ILE A 1 270 ? 11.766 40.952 22.280 1.00 36.27 270 ILE A O 1
ATOM 1985 N N . LEU A 1 271 ? 11.780 42.491 23.934 1.00 38.14 271 LEU A N 1
ATOM 1986 C CA . LEU A 1 271 ? 11.922 41.516 25.008 1.00 40.45 271 LEU A CA 1
ATOM 1987 C C . LEU A 1 271 ? 10.626 40.897 25.519 1.00 44.04 271 LEU A C 1
ATOM 1988 O O . LEU A 1 271 ? 10.660 40.043 26.404 1.00 43.60 271 LEU A O 1
ATOM 1993 N N . SER A 1 272 ? 9.488 41.318 24.973 1.00 47.00 272 SER A N 1
ATOM 1994 C CA . SER A 1 272 ? 8.204 40.754 25.391 1.00 50.11 272 SER A CA 1
ATOM 1995 C C . SER A 1 272 ? 8.333 39.237 25.284 1.00 52.16 272 SER A C 1
ATOM 1996 O O . SER A 1 272 ? 7.597 38.487 25.928 1.00 51.89 272 SER A O 1
ATOM 1999 N N . ASP A 1 273 ? 9.293 38.824 24.454 1.00 55.86 273 ASP A N 1
ATOM 2000 C CA . ASP A 1 273 ? 9.638 37.432 24.163 1.00 58.13 273 ASP A CA 1
ATOM 2001 C C . ASP A 1 273 ? 9.100 36.999 22.810 1.00 59.44 273 ASP A C 1
ATOM 2002 O O . ASP A 1 273 ? 9.756 37.324 21.793 1.00 60.37 273 ASP A O 1
#

Organism: Bacillus subtilis (strain 168) (NCBI:txid224308)

B-factor: mean 30.38, std 11.81, range [10.54, 65.1]